Protein AF-A0A0C2YJG0-F1 (afdb_monomer_lite)

Secondary structure (DSSP, 8-state):
-----------HHHHHH---HHHHHHHTT-S-TTT-GGGTT--HHHHHHHHHHHHHHHHHHS-HHHHHHHHHHHHHHHHHHHHHH-SS--HHHHHHSHHHHHHTT--SGGG-TT--HHHHHHHHHHHHHHHHHHHHHH---HHHHHHHHHHHHHHHHHHHHHHHHTTTPPTT-TTSPPHHHHHHHHHHHHHHHHHHHSTTS-HHHHHHHHHHHHHHTT-HHHHHHHHHHHHHTTTTTS-SSTT---TT--

Sequence (250 aa):
MSGELAEPMMDMQYFTRGPTLEDFASILGFQDASSNPRFANLSEDSKTITISTLQSNFYTMLGPTQQNLVSYKFSALYLPELVKRIHNPPGFLKRHTPYLAKYFRSQDPIAEEGKSLMPVLAERLIRVAPRLEVAMASNPDYEESAFFASLVGSSVEILGDLLNIFIKEPKGSPILLPQATKKALIPCLKKWEIIFSAASVDPTLGGMCRRTRNLLEGNALQISAANRLRKVLKNWEHCGNPGYVKPFDM

Organism: Hebeloma cylindrosporum (NCBI:txid76867)

Radius of gyration: 19.89 Å; chains: 1; bounding box: 50×48×60 Å

pLDDT: mean 72.27, std 17.26, range [34.47, 98.12]

Structure (mmCIF, N/CA/C/O backbone):
data_AF-A0A0C2YJG0-F1
#
_entry.id   AF-A0A0C2YJG0-F1
#
loop_
_atom_site.group_PDB
_atom_site.id
_atom_site.type_symbol
_atom_site.label_atom_id
_atom_site.label_alt_id
_atom_site.label_comp_id
_atom_site.label_asym_id
_atom_site.label_entity_id
_atom_site.label_seq_id
_atom_site.pdbx_PDB_ins_code
_atom_site.Cartn_x
_atom_site.Cartn_y
_atom_site.Cartn_z
_atom_site.occupancy
_atom_site.B_iso_or_equiv
_atom_site.auth_seq_id
_atom_site.auth_comp_id
_atom_site.auth_asym_id
_atom_site.auth_atom_id
_atom_site.pdbx_PDB_model_num
ATOM 1 N N . MET A 1 1 ? 4.793 -29.860 -40.120 1.00 45.06 1 MET A N 1
ATOM 2 C CA . MET A 1 1 ? 3.514 -29.125 -40.184 1.00 45.06 1 MET A CA 1
ATOM 3 C C . MET A 1 1 ? 3.519 -28.118 -39.047 1.00 45.06 1 MET A C 1
ATOM 5 O O . MET A 1 1 ? 3.348 -28.510 -37.903 1.00 45.06 1 MET A O 1
ATOM 9 N N . SER A 1 2 ? 3.849 -26.862 -39.339 1.00 42.38 2 SER A N 1
ATOM 10 C CA . SER A 1 2 ? 3.738 -25.745 -38.398 1.00 42.38 2 SER A CA 1
ATOM 11 C C . SER A 1 2 ? 2.266 -25.348 -38.327 1.00 42.38 2 SER A C 1
ATOM 13 O O . SER A 1 2 ? 1.755 -24.745 -39.267 1.00 42.38 2 SER A O 1
ATOM 15 N N . GLY A 1 3 ? 1.566 -25.772 -37.275 1.00 52.16 3 GLY A N 1
ATOM 16 C CA . GLY A 1 3 ? 0.214 -25.285 -37.013 1.00 52.16 3 GLY A CA 1
ATOM 17 C C . GLY A 1 3 ? 0.293 -23.804 -36.666 1.00 52.16 3 GLY A C 1
ATOM 18 O O . GLY A 1 3 ? 1.000 -23.444 -35.726 1.00 52.16 3 GLY A O 1
ATOM 19 N N . GLU A 1 4 ? -0.377 -22.955 -37.443 1.00 50.03 4 GLU A N 1
ATOM 20 C CA . GLU A 1 4 ? -0.588 -21.556 -37.076 1.00 50.03 4 GLU A CA 1
ATOM 21 C C . GLU A 1 4 ? -1.269 -21.522 -35.706 1.00 50.03 4 GLU A C 1
ATOM 23 O O . GLU A 1 4 ? -2.371 -22.045 -35.523 1.00 50.03 4 GLU A O 1
ATOM 28 N N . LEU A 1 5 ? -0.577 -20.950 -34.720 1.00 49.38 5 LEU A N 1
ATOM 29 C CA . LEU A 1 5 ? -1.168 -20.611 -33.436 1.00 49.38 5 LEU A CA 1
ATOM 30 C C . LEU A 1 5 ? -2.201 -19.521 -33.717 1.00 49.38 5 LEU A C 1
ATOM 32 O O . LEU A 1 5 ? -1.838 -18.367 -33.929 1.00 49.38 5 LEU A O 1
ATOM 36 N N . ALA A 1 6 ? -3.477 -19.899 -33.776 1.00 53.91 6 ALA A N 1
ATOM 37 C CA . ALA A 1 6 ? -4.564 -18.938 -33.833 1.00 53.91 6 ALA A CA 1
ATOM 38 C C . ALA A 1 6 ? -4.472 -18.061 -32.580 1.00 53.91 6 ALA A C 1
ATOM 40 O O . ALA A 1 6 ? -4.741 -18.526 -31.469 1.00 53.91 6 ALA A O 1
ATOM 41 N N . GLU A 1 7 ? -4.033 -16.812 -32.747 1.00 57.00 7 GLU A N 1
ATOM 42 C CA . GLU A 1 7 ? -4.040 -15.854 -31.652 1.00 57.00 7 GLU A CA 1
ATOM 43 C C . GLU A 1 7 ? -5.484 -15.708 -31.159 1.00 57.00 7 GLU A C 1
ATOM 45 O O . GLU A 1 7 ? -6.399 -15.545 -31.976 1.00 57.00 7 GLU A O 1
ATOM 50 N N . PRO A 1 8 ? -5.729 -15.788 -29.842 1.00 57.88 8 PRO A N 1
ATOM 51 C CA . PRO A 1 8 ? -7.063 -15.600 -29.307 1.00 57.88 8 PRO A CA 1
ATOM 52 C C . PRO A 1 8 ? -7.501 -14.156 -29.577 1.00 57.88 8 PRO A C 1
ATOM 54 O O . PRO A 1 8 ? -7.176 -13.236 -28.828 1.00 57.88 8 PRO A O 1
ATOM 57 N N . MET A 1 9 ? -8.250 -13.945 -30.663 1.00 62.97 9 MET A N 1
ATOM 58 C CA . MET A 1 9 ? -8.898 -12.668 -30.936 1.00 62.97 9 MET A CA 1
ATOM 59 C C . MET A 1 9 ? -9.897 -12.386 -29.813 1.00 62.97 9 MET A C 1
ATOM 61 O O . MET A 1 9 ? -10.922 -13.058 -29.680 1.00 62.97 9 MET A O 1
ATOM 65 N N . MET A 1 10 ? -9.602 -11.380 -28.989 1.00 70.25 10 MET A N 1
ATOM 66 C CA . MET A 1 10 ? -10.577 -10.860 -28.037 1.00 70.25 10 MET A CA 1
ATOM 67 C C . MET A 1 10 ? -11.689 -10.157 -28.816 1.00 70.25 10 MET A C 1
ATOM 69 O O . MET A 1 10 ? -11.434 -9.202 -29.548 1.00 70.25 10 MET A O 1
ATOM 73 N N . ASP A 1 11 ? -12.922 -10.652 -28.693 1.00 73.56 11 ASP A N 1
ATOM 74 C CA . ASP A 1 11 ? -14.069 -10.026 -29.344 1.00 73.56 11 ASP A CA 1
ATOM 75 C C . ASP A 1 11 ? -14.338 -8.624 -28.773 1.00 73.56 11 ASP A C 1
ATOM 77 O O . ASP A 1 11 ? -14.016 -8.302 -27.628 1.00 73.56 11 ASP A O 1
ATOM 81 N N . MET A 1 12 ? -14.965 -7.770 -29.584 1.00 64.25 12 MET A N 1
ATOM 82 C CA . MET A 1 12 ? -15.359 -6.410 -29.191 1.00 64.25 12 MET A CA 1
ATOM 83 C C . MET A 1 12 ? -16.243 -6.378 -27.933 1.00 64.25 12 MET A C 1
ATOM 85 O O . MET A 1 12 ? -16.198 -5.406 -27.179 1.00 64.25 12 MET A O 1
ATOM 89 N N . GLN A 1 13 ? -17.017 -7.440 -27.678 1.00 64.88 13 GLN A N 1
ATOM 90 C CA . GLN A 1 13 ? -17.877 -7.553 -26.495 1.00 64.88 13 GLN A CA 1
ATOM 91 C C . GLN A 1 13 ? -17.064 -7.680 -25.198 1.00 64.88 13 GLN A C 1
ATOM 93 O O . GLN A 1 13 ? -17.459 -7.150 -24.157 1.00 64.88 13 GLN A O 1
ATOM 98 N N . TYR A 1 14 ? -15.898 -8.326 -25.247 1.00 70.25 14 TYR A N 1
ATOM 99 C CA . TYR A 1 14 ? -14.998 -8.445 -24.108 1.00 70.25 14 TYR A CA 1
ATOM 100 C C . TYR A 1 14 ? -14.454 -7.077 -23.679 1.00 70.25 14 TYR A C 1
ATOM 102 O O . TYR A 1 14 ? -14.430 -6.761 -22.488 1.00 70.25 14 TYR A O 1
ATOM 110 N N . PHE A 1 15 ? -14.090 -6.229 -24.643 1.00 66.69 15 PHE A N 1
ATOM 111 C CA . PHE A 1 15 ? -13.631 -4.868 -24.358 1.00 66.69 15 PHE A CA 1
ATOM 112 C C . PHE A 1 15 ? -14.718 -4.008 -23.706 1.00 66.69 15 PHE A C 1
ATOM 114 O O . PHE A 1 15 ? -14.403 -3.129 -22.910 1.00 66.69 15 PHE A O 1
ATOM 121 N N . THR A 1 16 ? -15.996 -4.277 -23.992 1.00 69.31 16 THR A N 1
ATOM 122 C CA . THR A 1 16 ? -17.106 -3.498 -23.428 1.00 69.31 16 THR A CA 1
ATOM 123 C C . THR A 1 16 ? -17.372 -3.827 -21.959 1.00 69.31 16 THR A C 1
ATOM 125 O O . THR A 1 16 ? -17.729 -2.933 -21.195 1.00 69.31 16 THR A O 1
ATOM 128 N N . ARG A 1 17 ? -17.192 -5.091 -21.542 1.00 75.75 17 ARG A N 1
ATOM 129 C CA . ARG A 1 17 ? -17.380 -5.501 -20.134 1.00 75.75 17 ARG A CA 1
ATOM 130 C C . ARG A 1 17 ? -16.176 -5.196 -19.237 1.00 75.75 17 ARG A C 1
ATOM 132 O O . ARG A 1 17 ? -16.342 -5.066 -18.027 1.00 75.75 17 ARG A O 1
ATOM 139 N N . GLY A 1 18 ? -14.989 -5.075 -19.830 1.00 72.44 18 GLY A N 1
ATOM 140 C CA . GLY A 1 18 ? -13.726 -4.906 -19.121 1.00 72.44 18 GLY A CA 1
ATOM 141 C C . GLY A 1 18 ? -13.191 -6.213 -18.500 1.00 72.44 18 GLY A C 1
ATOM 142 O O . GLY A 1 18 ? -13.957 -7.149 -18.253 1.00 72.44 18 GLY A O 1
ATOM 143 N N . PRO A 1 19 ? -11.873 -6.303 -18.248 1.00 75.38 19 PRO A N 1
ATOM 144 C CA . PRO A 1 19 ? -11.268 -7.465 -17.598 1.00 75.38 19 PRO A CA 1
ATOM 145 C C . PRO A 1 19 ? -11.754 -7.639 -16.153 1.00 75.38 19 PRO A C 1
ATOM 147 O O . PRO A 1 19 ? -11.848 -6.668 -15.400 1.00 75.38 19 PRO A O 1
ATOM 150 N N . THR A 1 20 ? -11.987 -8.884 -15.742 1.00 78.88 20 THR A N 1
ATOM 151 C CA . THR A 1 20 ? -12.318 -9.259 -14.355 1.00 78.88 20 THR A CA 1
ATOM 152 C C . THR A 1 20 ? -11.146 -9.957 -13.665 1.00 78.88 20 THR A C 1
ATOM 154 O O . THR A 1 20 ? -10.215 -10.430 -14.317 1.00 78.88 20 THR A O 1
ATOM 157 N N . LEU A 1 21 ? -11.175 -10.045 -12.332 1.00 68.88 21 LEU A N 1
ATOM 158 C CA . LEU A 1 21 ? -10.160 -10.777 -11.565 1.00 68.88 21 LEU A CA 1
ATOM 159 C C . LEU A 1 21 ? -10.153 -12.271 -11.937 1.00 68.88 21 LEU A C 1
ATOM 161 O O . LEU A 1 21 ? -9.092 -12.886 -12.026 1.00 68.88 21 LEU A O 1
ATOM 165 N N . GLU A 1 22 ? -11.333 -12.826 -12.200 1.00 78.12 22 GLU A N 1
ATOM 166 C CA . GLU A 1 22 ? -11.549 -14.186 -12.679 1.00 78.12 22 GLU A CA 1
ATOM 167 C C . GLU A 1 22 ? -10.893 -14.415 -14.041 1.00 78.12 22 GLU A C 1
ATOM 169 O O . GLU A 1 22 ? -10.291 -15.462 -14.252 1.00 78.12 22 GLU A O 1
ATOM 174 N N . ASP A 1 23 ? -10.913 -13.429 -14.942 1.00 81.44 23 ASP A N 1
ATOM 175 C CA . ASP A 1 23 ? -10.211 -13.550 -16.222 1.00 81.44 23 ASP A CA 1
ATOM 176 C C . ASP A 1 23 ? -8.695 -13.702 -16.004 1.00 81.44 23 ASP A C 1
ATOM 178 O O . ASP A 1 23 ? -8.078 -14.608 -16.565 1.00 81.44 23 ASP A O 1
ATOM 182 N N . PHE A 1 24 ? -8.091 -12.896 -15.121 1.00 76.88 24 PHE A N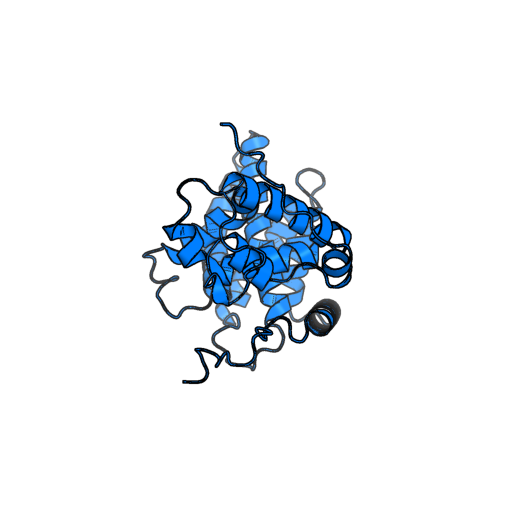 1
ATOM 183 C CA . PHE A 1 24 ? -6.669 -13.038 -14.776 1.00 76.88 24 PHE A CA 1
ATOM 184 C C . PHE A 1 24 ? -6.364 -14.385 -14.111 1.00 76.88 24 PHE A C 1
ATOM 186 O O . PHE A 1 24 ? -5.353 -15.018 -14.423 1.00 76.88 24 PHE A O 1
ATOM 193 N N . ALA A 1 25 ? -7.237 -14.839 -13.212 1.00 73.94 25 ALA A N 1
ATOM 194 C CA . ALA A 1 25 ? -7.090 -16.117 -12.527 1.00 73.94 25 ALA A CA 1
ATOM 195 C C . ALA A 1 25 ? -7.188 -17.304 -13.494 1.00 73.94 25 ALA A C 1
ATOM 197 O O . ALA A 1 25 ? -6.395 -18.240 -13.406 1.00 73.94 25 ALA A O 1
ATOM 198 N N . SER A 1 26 ? -8.123 -17.235 -14.440 1.00 81.06 26 SER A N 1
ATOM 199 C CA . SER A 1 26 ? -8.311 -18.215 -15.506 1.00 81.06 26 SER A CA 1
ATOM 200 C C . SER A 1 26 ? -7.091 -18.289 -16.422 1.00 81.06 26 SER A C 1
ATOM 202 O O . SER A 1 26 ? -6.571 -19.378 -16.652 1.00 81.06 26 SER A O 1
ATOM 204 N N . ILE A 1 27 ? -6.566 -17.144 -16.879 1.00 79.19 27 ILE A N 1
ATOM 205 C CA . ILE A 1 27 ? -5.376 -17.107 -17.746 1.00 79.19 27 ILE A CA 1
ATOM 206 C C . ILE A 1 27 ? -4.161 -17.705 -17.036 1.00 79.19 27 ILE A C 1
ATOM 208 O O . ILE A 1 27 ? -3.390 -18.452 -17.633 1.00 79.19 27 ILE A O 1
ATOM 212 N N . LEU A 1 28 ? -4.005 -17.430 -15.741 1.00 73.88 28 LEU A N 1
ATOM 213 C CA . LEU A 1 28 ? -2.909 -17.972 -14.938 1.00 73.88 28 LEU A CA 1
ATOM 214 C C . LEU A 1 28 ? -3.134 -19.428 -14.490 1.00 73.88 28 LEU A C 1
ATOM 216 O O . LEU A 1 28 ? -2.261 -20.018 -13.853 1.00 73.88 28 LEU A O 1
ATOM 220 N N . GLY A 1 29 ? -4.263 -20.041 -14.862 1.00 75.69 29 GLY A N 1
ATOM 221 C CA . GLY A 1 29 ? -4.578 -21.438 -14.563 1.00 75.69 29 GLY A CA 1
ATOM 222 C C . GLY A 1 29 ? -4.910 -21.696 -13.091 1.00 75.69 29 GLY A C 1
ATOM 223 O O . GLY A 1 29 ? -4.706 -22.808 -12.600 1.00 75.69 29 GLY A O 1
ATOM 224 N N . PHE A 1 30 ? -5.375 -20.677 -12.367 1.00 68.44 30 PHE A N 1
ATOM 225 C CA . PHE A 1 30 ? -5.825 -20.789 -10.974 1.00 68.44 30 PHE A CA 1
ATOM 226 C C . PHE A 1 30 ? -7.277 -21.232 -10.836 1.00 68.44 30 PHE A C 1
ATOM 228 O O . PHE A 1 30 ? -7.723 -21.524 -9.729 1.00 68.44 30 PHE A O 1
ATOM 235 N N . GLN A 1 31 ? -8.010 -21.279 -11.942 1.00 73.81 31 GLN A N 1
ATOM 236 C CA . GLN A 1 31 ? -9.373 -21.780 -11.998 1.00 73.81 31 GLN A CA 1
ATOM 237 C C . GLN A 1 31 ? -9.431 -22.992 -12.925 1.00 73.81 31 GLN A C 1
ATOM 239 O O . GLN A 1 31 ? -8.567 -23.170 -13.786 1.00 73.81 31 GLN A O 1
ATOM 244 N N . ASP A 1 32 ? -10.443 -23.834 -12.729 1.00 78.31 32 ASP A N 1
ATOM 245 C CA . ASP A 1 32 ? -10.704 -24.952 -13.630 1.00 78.31 32 ASP A CA 1
ATOM 246 C C . ASP A 1 32 ? -11.020 -24.405 -15.030 1.00 78.31 32 ASP A C 1
ATOM 248 O O . ASP A 1 32 ? -11.761 -23.426 -15.166 1.00 78.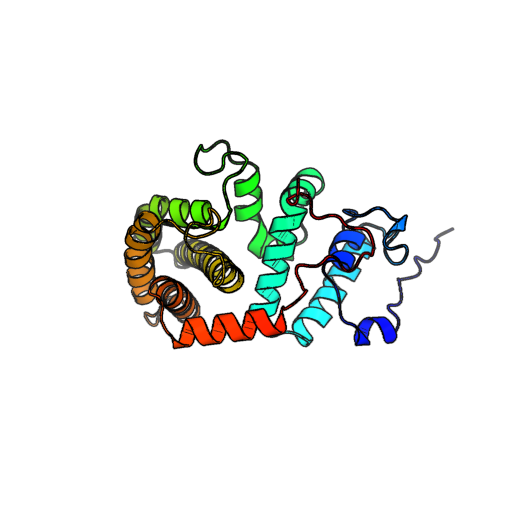31 32 ASP A O 1
ATOM 252 N N . ALA A 1 33 ? -10.483 -25.048 -16.066 1.00 77.19 33 ALA A N 1
ATOM 253 C CA . ALA A 1 33 ? -10.765 -24.742 -17.464 1.00 77.19 33 ALA A CA 1
ATOM 254 C C . ALA A 1 33 ? -12.278 -24.722 -17.756 1.00 77.19 33 ALA A C 1
ATOM 256 O O . ALA A 1 33 ? -12.728 -23.965 -18.615 1.00 77.19 33 ALA A O 1
ATOM 257 N N . SER A 1 34 ? -13.067 -25.507 -17.011 1.00 80.81 34 SER A N 1
ATOM 258 C CA . SER A 1 34 ? -14.532 -25.520 -17.100 1.00 80.81 34 SER A CA 1
ATOM 259 C C . SER A 1 34 ? -15.199 -24.205 -16.670 1.00 80.81 34 SER A C 1
ATOM 261 O O . SER A 1 34 ? -16.250 -23.855 -17.204 1.00 80.81 34 SER A O 1
ATOM 263 N N . SER A 1 35 ? -14.594 -23.448 -15.749 1.00 79.06 35 SER A N 1
ATOM 264 C CA . SER A 1 35 ? -15.159 -22.186 -15.250 1.00 79.06 35 SER A CA 1
ATOM 265 C C . SER A 1 35 ? -14.995 -21.016 -16.220 1.00 79.06 35 SER A C 1
ATOM 267 O O . SER A 1 35 ? -15.786 -20.073 -16.190 1.00 79.06 35 SER A O 1
ATOM 269 N N . ASN A 1 36 ? -13.987 -21.076 -17.094 1.00 82.00 36 ASN A N 1
ATOM 270 C CA . ASN A 1 36 ? -13.749 -20.065 -18.114 1.00 82.00 36 ASN A CA 1
ATOM 271 C C . ASN A 1 36 ? -13.065 -20.691 -19.342 1.00 82.00 36 ASN A C 1
ATOM 273 O O . ASN A 1 36 ? -11.844 -20.583 -19.511 1.00 82.00 36 ASN A O 1
ATOM 277 N N . PRO A 1 37 ? -13.843 -21.328 -20.237 1.00 85.44 37 PRO A N 1
ATOM 278 C CA . PRO A 1 37 ? -13.298 -22.022 -21.402 1.00 85.44 37 PRO A CA 1
ATOM 279 C C . PRO A 1 37 ? -12.576 -21.077 -22.371 1.00 85.44 37 PRO A C 1
ATOM 281 O O . PRO A 1 37 ? -11.785 -21.524 -23.194 1.00 85.44 37 PRO A O 1
ATOM 284 N N . ARG A 1 38 ? -12.801 -19.761 -22.251 1.00 84.81 38 ARG A N 1
ATOM 285 C CA . ARG A 1 38 ? -12.183 -18.727 -23.087 1.00 84.81 38 ARG A CA 1
ATOM 286 C C . ARG A 1 38 ? -10.662 -18.685 -22.973 1.00 84.81 38 ARG A C 1
ATOM 288 O O . ARG A 1 38 ? -9.988 -18.377 -23.948 1.00 84.81 38 ARG A O 1
ATOM 295 N N . PHE A 1 39 ? -10.140 -18.961 -21.783 1.00 86.19 39 PHE A N 1
ATOM 296 C CA . PHE A 1 39 ? -8.703 -18.956 -21.505 1.00 86.19 39 PHE A CA 1
ATOM 297 C C . PHE A 1 39 ? -8.168 -20.365 -21.237 1.00 86.19 39 PHE A C 1
ATOM 299 O O . PHE A 1 39 ? -7.011 -20.532 -20.844 1.00 86.19 39 PHE A O 1
ATOM 306 N N . ALA A 1 40 ? -9.002 -21.384 -21.458 1.00 81.81 40 ALA A N 1
ATOM 307 C CA . ALA A 1 40 ? -8.578 -22.766 -21.373 1.00 81.81 40 ALA A CA 1
ATOM 308 C C . ALA A 1 40 ? -7.529 -23.046 -22.458 1.00 81.81 40 ALA A C 1
ATOM 310 O O . ALA A 1 40 ? -7.671 -22.631 -23.606 1.00 81.81 40 ALA A O 1
ATOM 311 N N . ASN A 1 41 ? -6.480 -23.781 -22.091 1.00 83.56 41 ASN A N 1
ATOM 312 C CA . ASN A 1 41 ? -5.433 -24.255 -23.004 1.00 83.56 41 ASN A CA 1
ATOM 313 C C . ASN A 1 41 ? -4.553 -23.170 -23.654 1.00 83.56 41 ASN A C 1
ATOM 315 O O . ASN A 1 41 ? -3.859 -23.465 -24.626 1.00 83.56 41 ASN A O 1
ATOM 319 N N . LEU A 1 42 ? -4.522 -21.941 -23.124 1.00 80.56 42 LEU A N 1
ATOM 320 C CA . LEU A 1 42 ? -3.532 -20.954 -23.564 1.00 80.56 42 LEU A CA 1
ATOM 321 C C . LEU A 1 42 ? -2.106 -21.475 -23.321 1.00 80.56 42 LEU A C 1
ATOM 323 O O . LEU A 1 42 ? -1.791 -21.945 -22.224 1.00 80.56 42 LEU A O 1
ATOM 327 N N . SER A 1 43 ? -1.232 -21.342 -24.323 1.00 82.12 43 SER A N 1
ATOM 328 C CA . SER A 1 43 ? 0.210 -21.538 -24.130 1.00 82.12 43 SER A CA 1
ATOM 329 C C . SER A 1 43 ? 0.773 -20.483 -23.170 1.00 82.12 43 SER A C 1
ATOM 331 O O . SER A 1 43 ? 0.190 -19.410 -23.023 1.00 82.12 43 SER A O 1
ATOM 333 N N . GLU A 1 44 ? 1.915 -20.744 -22.530 1.00 72.25 44 GLU A N 1
ATOM 334 C CA . GLU A 1 44 ? 2.542 -19.780 -21.604 1.00 72.25 44 GLU A CA 1
ATOM 335 C C . GLU A 1 44 ? 2.847 -18.422 -22.265 1.00 72.25 44 GLU A C 1
ATOM 337 O O . GLU A 1 44 ? 2.617 -17.363 -21.669 1.00 72.25 44 GLU A O 1
ATOM 342 N N . ASP A 1 45 ? 3.256 -18.435 -23.534 1.00 68.00 45 ASP A N 1
ATOM 343 C CA . ASP A 1 45 ? 3.463 -17.212 -24.315 1.00 68.00 45 ASP A CA 1
ATOM 344 C C . ASP A 1 45 ? 2.136 -16.473 -24.548 1.00 68.00 45 ASP A C 1
ATOM 346 O O . ASP A 1 45 ? 2.034 -15.267 -24.308 1.00 68.00 45 ASP A O 1
ATOM 350 N N . SER A 1 46 ? 1.074 -17.208 -24.903 1.00 74.25 46 SER A N 1
ATOM 351 C CA . SER A 1 46 ? -0.267 -16.640 -25.092 1.00 74.25 46 SER A CA 1
ATOM 352 C C . SER A 1 46 ? -0.836 -16.073 -23.794 1.00 74.25 46 SER A C 1
ATOM 354 O O . SER A 1 46 ? -1.495 -15.034 -23.819 1.00 74.25 46 SER A O 1
ATOM 356 N N . LYS A 1 47 ? -0.568 -16.702 -22.642 1.00 74.69 47 LYS A N 1
ATOM 357 C CA . LYS A 1 47 ? -0.960 -16.177 -21.325 1.00 74.69 47 LYS A CA 1
ATOM 358 C C . LYS A 1 47 ? -0.297 -14.834 -21.057 1.00 74.69 47 LYS A C 1
ATOM 360 O O . LYS A 1 47 ? -0.970 -13.895 -20.641 1.00 74.69 47 LYS A O 1
ATOM 365 N N . THR A 1 48 ? 0.999 -14.722 -21.338 1.00 64.62 48 THR A N 1
ATOM 366 C CA . THR A 1 48 ? 1.766 -13.485 -21.136 1.00 64.62 48 THR A CA 1
ATOM 367 C C . THR A 1 48 ? 1.236 -12.348 -22.008 1.00 64.62 48 THR A C 1
ATOM 369 O O . THR A 1 48 ? 0.994 -11.248 -21.502 1.00 64.62 48 THR A O 1
ATOM 372 N N . ILE A 1 49 ? 0.998 -12.618 -23.296 1.00 70.88 49 ILE A N 1
ATOM 373 C CA . ILE A 1 49 ? 0.414 -11.649 -24.234 1.00 70.88 49 ILE A CA 1
ATOM 374 C C . ILE A 1 49 ? -0.987 -11.245 -23.768 1.00 70.88 49 ILE A C 1
ATOM 376 O O . ILE A 1 49 ? -1.267 -10.058 -23.620 1.00 70.88 49 ILE A O 1
ATOM 380 N N . THR A 1 50 ? -1.841 -12.218 -23.442 1.00 76.56 50 THR A N 1
ATOM 381 C CA . THR A 1 50 ? -3.223 -11.962 -23.010 1.00 76.56 50 THR A CA 1
ATOM 382 C C . THR A 1 50 ? -3.259 -11.123 -21.735 1.00 76.56 50 THR A C 1
ATOM 384 O O . THR A 1 50 ? -3.968 -10.122 -21.690 1.00 76.56 50 THR A O 1
ATOM 387 N N . ILE A 1 51 ? -2.453 -11.452 -20.718 1.00 73.62 51 ILE A N 1
ATOM 388 C CA . ILE A 1 51 ? -2.360 -10.659 -19.481 1.00 73.62 51 ILE A CA 1
ATOM 389 C C . ILE A 1 51 ? -1.908 -9.233 -19.782 1.00 73.62 51 ILE A C 1
ATOM 391 O O . ILE A 1 51 ? -2.494 -8.296 -19.248 1.00 73.62 51 ILE A O 1
ATOM 395 N N . SER A 1 52 ? -0.901 -9.062 -20.640 1.00 67.06 52 SER A N 1
ATOM 396 C CA . SER A 1 52 ? -0.373 -7.739 -20.988 1.00 67.06 52 SER A CA 1
ATOM 397 C C . SER A 1 52 ? -1.427 -6.887 -21.698 1.00 67.06 52 SER A C 1
ATOM 399 O O . SER A 1 52 ? -1.613 -5.718 -21.359 1.00 67.06 52 SER A O 1
ATOM 401 N N . THR A 1 53 ? -2.176 -7.479 -22.632 1.00 75.19 53 THR A N 1
ATOM 402 C CA . THR A 1 53 ? -3.267 -6.800 -23.342 1.00 75.19 53 THR A CA 1
ATOM 403 C C . THR A 1 53 ? -4.420 -6.465 -22.400 1.00 75.19 53 THR A C 1
ATOM 405 O O . THR A 1 53 ? -4.909 -5.335 -22.402 1.00 75.19 53 THR A O 1
ATOM 408 N N . LEU A 1 54 ? -4.828 -7.404 -21.539 1.00 74.69 54 LEU A N 1
ATOM 409 C CA . LEU A 1 54 ? -5.849 -7.149 -20.524 1.00 74.69 54 LEU A CA 1
ATOM 410 C C . LEU A 1 54 ? -5.431 -6.037 -19.577 1.00 74.69 54 LEU A C 1
ATOM 412 O O . LEU A 1 54 ? -6.235 -5.154 -19.314 1.00 74.69 54 LEU A O 1
ATOM 416 N N . GLN A 1 55 ? -4.186 -6.045 -19.108 1.00 69.06 55 GLN A N 1
ATOM 417 C CA . GLN A 1 55 ? -3.641 -4.989 -18.264 1.00 69.06 55 GLN A CA 1
ATOM 418 C C . GLN A 1 55 ? -3.631 -3.645 -18.975 1.00 69.06 55 GLN A C 1
ATOM 420 O O . GLN A 1 55 ? -4.045 -2.665 -18.377 1.00 69.06 55 GLN A O 1
ATOM 425 N N . SER A 1 56 ? -3.222 -3.580 -20.242 1.00 68.81 56 SER A N 1
ATOM 426 C CA . SER A 1 56 ? -3.241 -2.330 -21.009 1.00 68.81 56 SER A CA 1
ATOM 427 C C . SER A 1 56 ? -4.658 -1.746 -21.111 1.00 68.81 56 SER A C 1
ATOM 429 O O . SER A 1 56 ? -4.875 -0.567 -20.823 1.00 68.81 56 SER A O 1
ATOM 431 N N . ASN A 1 57 ? -5.656 -2.586 -21.394 1.00 69.88 57 ASN A N 1
ATOM 432 C CA . ASN A 1 57 ? -7.063 -2.174 -21.399 1.00 69.88 57 ASN A CA 1
ATOM 433 C C . ASN A 1 57 ? -7.544 -1.775 -19.998 1.00 69.88 57 ASN A C 1
ATOM 435 O O . ASN A 1 57 ? -8.218 -0.769 -19.809 1.00 69.88 57 ASN A O 1
ATOM 439 N N . PHE A 1 58 ? -7.145 -2.535 -18.985 1.00 68.69 58 PHE A N 1
ATOM 440 C CA . PHE A 1 58 ? -7.464 -2.249 -17.594 1.00 68.69 58 PHE A CA 1
ATOM 441 C C . PHE A 1 58 ? -6.879 -0.902 -17.145 1.00 68.69 58 PHE A C 1
ATOM 443 O O . PHE A 1 58 ? -7.547 -0.120 -16.474 1.00 68.69 58 PHE A O 1
ATOM 450 N N . TYR A 1 59 ? -5.648 -0.605 -17.559 1.00 67.56 59 TYR A N 1
ATOM 451 C CA . TYR A 1 59 ? -4.922 0.619 -17.242 1.00 67.56 59 TYR A CA 1
ATOM 452 C C . TYR A 1 59 ? -5.458 1.840 -17.990 1.00 67.56 59 TYR A C 1
ATOM 454 O O . TYR A 1 59 ? -5.407 2.946 -17.460 1.00 67.56 59 TYR A O 1
ATOM 462 N N . THR A 1 60 ? -6.015 1.663 -19.186 1.00 72.19 60 THR A N 1
ATOM 463 C CA . THR A 1 60 ? -6.689 2.755 -19.905 1.00 72.19 60 THR A CA 1
ATOM 464 C C . THR A 1 60 ? -8.074 3.060 -19.333 1.00 72.19 60 THR A C 1
ATOM 466 O O . THR A 1 60 ? -8.507 4.210 -19.369 1.00 72.19 60 THR A O 1
ATOM 469 N N . MET A 1 61 ? -8.753 2.066 -18.750 1.00 66.25 61 MET A N 1
ATOM 470 C CA . MET A 1 61 ? -10.082 2.233 -18.148 1.00 66.25 61 MET A CA 1
ATOM 471 C C . MET A 1 61 ? -10.060 2.744 -16.701 1.00 66.25 61 MET A C 1
ATOM 473 O O . MET A 1 61 ? -11.071 3.257 -16.219 1.00 66.25 61 MET A O 1
ATOM 477 N N . LEU A 1 62 ? -8.943 2.588 -15.988 1.00 66.50 62 LEU A N 1
ATOM 478 C CA . LEU A 1 62 ? -8.867 2.833 -14.549 1.00 66.50 62 LEU A CA 1
ATOM 479 C C . LEU A 1 62 ? -7.800 3.855 -14.180 1.00 66.50 62 LEU A C 1
ATOM 481 O O . LEU A 1 62 ? -6.708 3.875 -14.739 1.00 66.50 62 LEU A O 1
ATOM 485 N N . GLY A 1 63 ? -8.086 4.660 -13.158 1.00 69.50 63 GLY A N 1
ATOM 486 C CA . GLY A 1 63 ? -7.094 5.558 -12.575 1.00 69.50 63 GLY A CA 1
ATOM 487 C C . GLY A 1 63 ? -6.006 4.783 -11.813 1.00 69.50 63 GLY A C 1
ATOM 488 O O . GLY A 1 63 ? -6.297 3.709 -11.283 1.00 69.50 63 GLY A O 1
ATOM 489 N N . PRO A 1 64 ? -4.783 5.327 -11.660 1.00 63.22 64 PRO A N 1
ATOM 490 C CA . PRO A 1 64 ? -3.637 4.629 -11.055 1.00 63.22 64 PRO A CA 1
ATOM 491 C C . PRO A 1 64 ? -3.930 3.916 -9.721 1.00 63.22 64 PRO A C 1
ATOM 493 O O . PRO A 1 64 ? -3.502 2.791 -9.496 1.00 63.22 64 PRO A O 1
ATOM 496 N N . THR A 1 65 ? -4.746 4.516 -8.849 1.00 55.97 65 THR A N 1
ATOM 497 C CA . THR A 1 65 ? -5.144 3.900 -7.570 1.00 55.97 65 THR A CA 1
ATOM 498 C C . THR A 1 65 ? -5.976 2.625 -7.742 1.00 55.97 65 THR A C 1
ATOM 500 O O . THR A 1 65 ? -5.814 1.672 -6.992 1.00 55.97 65 THR A O 1
ATOM 503 N N . GLN A 1 66 ? -6.870 2.572 -8.729 1.00 61.06 66 GLN A N 1
ATOM 504 C CA . GLN A 1 66 ? -7.681 1.380 -9.000 1.00 61.06 66 GLN A CA 1
ATOM 505 C C . GLN A 1 66 ? -6.829 0.252 -9.607 1.00 61.06 66 GLN A C 1
ATOM 507 O O . GLN A 1 66 ? -7.065 -0.923 -9.326 1.00 61.06 66 GLN A O 1
ATOM 512 N N . GLN A 1 67 ? -5.817 0.616 -10.397 1.00 66.31 67 GLN A N 1
ATOM 513 C CA . GLN A 1 67 ? -4.862 -0.307 -11.010 1.00 66.31 67 GLN A CA 1
ATOM 514 C C . GLN A 1 67 ? -4.015 -1.046 -9.959 1.00 66.31 67 GLN A C 1
ATOM 516 O O . GLN A 1 67 ? -3.898 -2.278 -9.994 1.00 66.31 67 GLN A O 1
ATOM 521 N N . ASN A 1 68 ? -3.472 -0.302 -8.991 1.00 63.16 68 ASN A N 1
ATOM 522 C CA . ASN A 1 68 ? -2.674 -0.855 -7.893 1.00 63.16 68 ASN A CA 1
ATOM 523 C C . ASN A 1 68 ? -3.514 -1.781 -7.021 1.00 63.16 68 ASN A C 1
ATOM 525 O O . ASN A 1 68 ? -3.103 -2.898 -6.711 1.00 63.16 68 ASN A O 1
ATOM 529 N N . LEU A 1 69 ? -4.758 -1.390 -6.759 1.00 60.03 69 LEU A N 1
ATOM 530 C CA . LEU A 1 69 ? -5.677 -2.178 -5.962 1.00 60.03 69 LEU A CA 1
ATOM 531 C C . LEU A 1 69 ? -5.962 -3.571 -6.526 1.00 60.03 69 LEU A C 1
ATOM 533 O O . LEU A 1 69 ? -5.987 -4.559 -5.791 1.00 60.03 69 LEU A O 1
ATOM 537 N N . VAL A 1 70 ? -6.190 -3.658 -7.835 1.00 60.72 70 VAL A N 1
ATOM 538 C CA . VAL A 1 70 ? -6.449 -4.937 -8.503 1.00 60.72 70 VAL A CA 1
ATOM 539 C C . VAL A 1 70 ? -5.191 -5.783 -8.517 1.00 60.72 70 VAL A C 1
ATOM 541 O O . VAL A 1 70 ? -5.265 -6.971 -8.220 1.00 60.72 70 VAL A O 1
ATOM 544 N N . SER A 1 71 ? -4.031 -5.167 -8.742 1.00 64.81 71 SER A N 1
ATOM 545 C CA . SER A 1 71 ? -2.738 -5.850 -8.656 1.00 64.81 71 SER A CA 1
ATOM 546 C C . SER A 1 71 ? -2.482 -6.409 -7.250 1.00 64.81 71 SER A C 1
ATOM 548 O O . SER A 1 71 ? -2.036 -7.551 -7.108 1.00 64.81 71 SER A O 1
ATOM 550 N N . TYR A 1 72 ? -2.821 -5.658 -6.198 1.00 61.03 72 TYR A N 1
ATOM 551 C CA . TYR A 1 72 ? -2.675 -6.089 -4.808 1.00 61.03 72 TYR A CA 1
ATOM 552 C C . TYR A 1 72 ? -3.672 -7.165 -4.414 1.00 61.03 72 TYR A C 1
ATOM 554 O O . TYR A 1 72 ? -3.289 -8.109 -3.733 1.00 61.03 72 TYR A O 1
ATOM 562 N N . LYS A 1 73 ? -4.927 -7.073 -4.858 1.00 57.00 73 LYS A N 1
ATOM 563 C CA . LYS A 1 73 ? -5.935 -8.100 -4.587 1.00 57.00 73 LYS A CA 1
ATOM 564 C C . LYS A 1 73 ? -5.650 -9.387 -5.354 1.00 57.00 73 LYS A C 1
ATOM 566 O O . LYS A 1 73 ? -5.745 -10.461 -4.772 1.00 57.00 73 LYS A O 1
ATOM 571 N N . PHE A 1 74 ? -5.253 -9.281 -6.622 1.00 59.62 74 PHE A N 1
ATOM 572 C CA . PHE A 1 74 ? -4.798 -10.414 -7.421 1.00 59.62 74 PHE A CA 1
ATOM 573 C C . PHE A 1 74 ? -3.609 -11.100 -6.749 1.00 59.62 74 PHE A C 1
ATOM 575 O O . PHE A 1 74 ? -3.621 -12.311 -6.537 1.00 59.62 74 PHE A O 1
ATOM 582 N N . SER A 1 75 ? -2.631 -10.300 -6.315 1.00 57.50 75 SER A N 1
ATOM 583 C CA . SER A 1 75 ? -1.515 -10.803 -5.525 1.00 57.50 75 SER A CA 1
ATOM 584 C C . SER A 1 75 ? -2.018 -11.447 -4.236 1.00 57.50 75 SER A C 1
ATOM 586 O O . SER A 1 75 ? -1.669 -12.580 -3.998 1.00 57.50 75 SER A O 1
ATOM 588 N N . ALA A 1 76 ? -2.877 -10.820 -3.433 1.00 53.38 76 ALA A N 1
ATOM 589 C CA . ALA A 1 76 ? -3.340 -11.373 -2.156 1.00 53.38 76 ALA A CA 1
ATOM 590 C C . ALA A 1 76 ? -4.147 -12.678 -2.291 1.00 53.38 76 ALA A C 1
ATOM 592 O O . ALA A 1 76 ? -3.968 -13.578 -1.475 1.00 53.38 76 ALA A O 1
ATOM 593 N N . LEU A 1 77 ? -5.015 -12.787 -3.302 1.00 50.59 77 LEU A N 1
ATOM 594 C CA . LEU A 1 77 ? -5.871 -13.958 -3.518 1.00 50.59 77 LEU A CA 1
ATOM 595 C C . LEU A 1 77 ? -5.113 -15.136 -4.124 1.00 50.59 77 LEU A C 1
ATOM 597 O O . LEU A 1 77 ? -5.363 -16.279 -3.756 1.00 50.59 77 LEU A O 1
ATOM 601 N N . TYR A 1 78 ? -4.183 -14.859 -5.035 1.00 52.88 78 TYR A N 1
ATOM 602 C CA . TYR A 1 78 ? -3.504 -15.904 -5.791 1.00 52.88 78 TYR A CA 1
ATOM 603 C C . TYR A 1 78 ? -2.038 -16.067 -5.420 1.00 52.88 78 TYR A C 1
ATOM 605 O O . TYR A 1 78 ? -1.362 -16.902 -6.017 1.00 52.88 78 TYR A O 1
ATOM 613 N N . LEU A 1 79 ? -1.515 -15.325 -4.435 1.00 50.09 79 LEU A N 1
ATOM 614 C CA . LEU A 1 79 ? -0.088 -15.395 -4.139 1.00 50.09 79 LEU A CA 1
ATOM 615 C C . LEU A 1 79 ? 0.406 -16.775 -3.771 1.00 50.09 79 LEU A C 1
ATOM 617 O O . LEU A 1 79 ? 1.449 -17.149 -4.296 1.00 50.09 79 LEU A O 1
ATOM 621 N N . PRO A 1 80 ? -0.273 -17.522 -2.879 1.00 47.25 80 PRO A N 1
ATOM 622 C CA . PRO A 1 80 ? 0.194 -18.847 -2.504 1.00 47.25 80 PRO A CA 1
ATOM 623 C C . PRO A 1 80 ? 0.385 -19.746 -3.732 1.00 47.25 80 PRO A C 1
ATOM 625 O O . PRO A 1 80 ? 1.325 -20.536 -3.773 1.00 47.25 80 PRO A O 1
ATOM 628 N N . GLU A 1 81 ? -0.443 -19.562 -4.762 1.00 47.53 81 GLU A N 1
ATOM 629 C CA . GLU A 1 81 ? -0.411 -20.348 -5.991 1.00 47.53 81 GLU A CA 1
ATOM 630 C C . GLU A 1 81 ? 0.573 -19.794 -7.036 1.00 47.53 81 GLU A C 1
ATOM 632 O O . GLU A 1 81 ? 1.340 -20.559 -7.622 1.00 47.53 81 GLU A O 1
ATOM 637 N N . LEU A 1 82 ? 0.665 -18.465 -7.186 1.00 49.12 82 LEU A N 1
ATOM 638 C CA . LEU A 1 82 ? 1.715 -17.777 -7.955 1.00 49.12 82 LEU A CA 1
ATOM 639 C C . LEU A 1 82 ? 3.108 -18.203 -7.473 1.00 49.12 82 LEU A C 1
ATOM 641 O O . LEU A 1 82 ? 3.994 -18.515 -8.260 1.00 49.12 82 LEU A O 1
ATOM 645 N N . VAL A 1 83 ? 3.283 -18.263 -6.156 1.00 46.25 83 VAL A N 1
ATOM 646 C CA . VAL A 1 83 ? 4.523 -18.626 -5.472 1.00 46.25 83 VAL A CA 1
ATOM 647 C C . VAL A 1 83 ? 4.897 -20.097 -5.682 1.00 46.25 83 VAL A C 1
ATOM 649 O O . VAL A 1 83 ? 6.085 -20.421 -5.669 1.00 46.25 83 VAL A O 1
ATOM 652 N N . LYS A 1 84 ? 3.923 -20.993 -5.862 1.00 45.56 84 LYS A N 1
ATOM 653 C CA . LYS A 1 84 ? 4.170 -22.418 -6.132 1.00 45.56 84 LYS A CA 1
ATOM 654 C C . LYS A 1 84 ? 4.479 -22.687 -7.604 1.00 45.56 84 LYS A C 1
ATOM 656 O O . LYS A 1 84 ? 5.364 -23.485 -7.894 1.00 45.56 84 LYS A O 1
ATOM 661 N N . ARG A 1 85 ? 3.761 -22.035 -8.523 1.00 43.88 85 ARG A N 1
ATOM 662 C CA . ARG A 1 85 ? 3.788 -22.376 -9.957 1.00 43.88 85 ARG A CA 1
ATOM 663 C C . ARG A 1 85 ? 4.813 -21.599 -10.773 1.00 43.88 85 ARG A C 1
ATOM 665 O O . ARG A 1 85 ? 5.243 -22.074 -11.816 1.00 43.88 85 ARG A O 1
ATOM 672 N N . ILE A 1 86 ? 5.225 -20.421 -10.316 1.00 47.66 86 ILE A N 1
ATOM 673 C CA . ILE A 1 86 ? 6.013 -19.506 -11.135 1.00 47.66 86 ILE A CA 1
ATOM 674 C C . ILE A 1 86 ? 7.457 -19.447 -10.624 1.00 47.66 86 ILE A C 1
ATOM 676 O O . ILE A 1 86 ? 7.781 -18.708 -9.696 1.00 47.66 86 ILE A O 1
ATOM 680 N N . HIS A 1 87 ? 8.347 -20.219 -11.256 1.00 39.56 87 HIS A N 1
ATOM 681 C CA . HIS A 1 87 ? 9.798 -20.139 -11.015 1.00 39.56 87 HIS A CA 1
ATOM 682 C C . HIS A 1 87 ? 10.427 -18.836 -11.555 1.00 39.56 87 HIS A C 1
ATOM 684 O O . HIS A 1 87 ? 11.521 -18.478 -11.132 1.00 39.56 87 HIS A O 1
ATOM 690 N N . ASN A 1 88 ? 9.729 -18.091 -12.427 1.00 43.84 88 ASN A N 1
ATOM 691 C CA . ASN A 1 88 ? 10.148 -16.789 -12.960 1.00 43.84 88 ASN A CA 1
ATOM 692 C C . ASN A 1 88 ? 8.932 -15.881 -13.224 1.00 43.84 88 ASN A C 1
ATOM 694 O O . ASN A 1 88 ? 8.295 -16.015 -14.267 1.00 43.84 88 ASN A O 1
ATOM 698 N N . PRO A 1 89 ? 8.566 -14.967 -12.306 1.00 43.75 89 PRO A N 1
ATOM 699 C CA . PRO A 1 89 ? 7.364 -14.165 -12.487 1.00 43.75 89 PRO A CA 1
ATOM 700 C C . PRO A 1 89 ? 7.474 -13.169 -13.639 1.00 43.75 89 PRO A C 1
ATOM 702 O O . PRO A 1 89 ? 8.532 -12.548 -13.788 1.00 43.75 89 PRO A O 1
ATOM 705 N N . PRO A 1 90 ? 6.404 -12.977 -14.441 1.00 41.56 90 PRO A N 1
ATOM 706 C CA . PRO A 1 90 ? 6.369 -11.924 -15.447 1.00 41.56 90 PRO A CA 1
ATOM 707 C C . PRO A 1 90 ? 6.671 -10.557 -14.814 1.00 41.56 90 PRO A C 1
ATOM 709 O O . PRO A 1 90 ? 6.375 -10.304 -13.644 1.00 41.56 90 PRO A O 1
ATOM 712 N N . GLY A 1 91 ? 7.315 -9.670 -15.579 1.00 41.94 91 GLY A N 1
ATOM 713 C CA . GLY A 1 91 ? 7.960 -8.451 -15.067 1.00 41.94 91 GLY A CA 1
ATOM 714 C C . GLY A 1 91 ? 7.059 -7.498 -14.270 1.00 41.94 91 GLY A C 1
ATOM 715 O O . GLY A 1 91 ? 7.558 -6.767 -13.417 1.00 41.94 91 GLY A O 1
ATOM 716 N N . PHE A 1 92 ? 5.742 -7.538 -14.477 1.00 45.34 92 PHE A N 1
ATOM 717 C CA . PHE A 1 92 ? 4.784 -6.729 -13.719 1.00 45.34 92 PHE A CA 1
ATOM 718 C C . PHE A 1 92 ? 4.580 -7.243 -12.282 1.00 45.34 92 PHE A C 1
ATOM 720 O O . PHE A 1 92 ? 4.479 -6.443 -11.353 1.00 45.34 92 PHE A O 1
ATOM 727 N N . LEU A 1 93 ? 4.627 -8.564 -12.063 1.00 41.06 93 LEU A N 1
ATOM 728 C CA . LEU A 1 93 ? 4.653 -9.144 -10.717 1.00 41.06 93 LEU A CA 1
ATOM 729 C C . LEU A 1 93 ? 5.983 -8.811 -10.022 1.00 41.06 93 LEU A C 1
ATOM 731 O O . LEU A 1 93 ? 6.038 -8.587 -8.818 1.00 41.06 93 LEU A O 1
ATOM 735 N N . LYS A 1 94 ? 7.088 -8.662 -10.758 1.00 44.69 94 LYS A N 1
ATOM 736 C CA . LYS A 1 94 ? 8.369 -8.277 -10.135 1.00 44.69 94 LYS A CA 1
ATOM 737 C C . LYS A 1 94 ? 8.315 -6.916 -9.426 1.00 44.69 94 LYS A C 1
ATOM 739 O O . LYS A 1 94 ? 9.059 -6.730 -8.469 1.00 44.69 94 LYS A O 1
ATOM 744 N N . ARG A 1 95 ? 7.431 -5.996 -9.839 1.00 44.81 95 ARG A N 1
ATOM 745 C CA . ARG A 1 95 ? 7.332 -4.648 -9.248 1.00 44.81 95 ARG A CA 1
ATOM 746 C C . ARG A 1 95 ? 6.515 -4.587 -7.951 1.00 44.81 95 ARG A C 1
ATOM 748 O O . ARG A 1 95 ? 6.779 -3.719 -7.131 1.00 44.81 95 ARG A O 1
ATOM 755 N N . HIS A 1 96 ? 5.589 -5.525 -7.719 1.00 45.72 96 HIS A N 1
ATOM 756 C CA . HIS A 1 96 ? 4.674 -5.480 -6.559 1.00 45.72 96 HIS A CA 1
ATOM 757 C C . HIS A 1 96 ? 4.587 -6.789 -5.746 1.00 45.72 96 HIS A C 1
ATOM 759 O O . HIS A 1 96 ? 3.979 -6.825 -4.678 1.00 45.72 96 HIS A O 1
ATOM 765 N N . THR A 1 97 ? 5.212 -7.871 -6.211 1.00 47.00 97 THR A N 1
ATOM 766 C CA . THR A 1 97 ? 5.028 -9.237 -5.692 1.00 47.00 97 THR A CA 1
ATOM 767 C C . THR A 1 97 ? 6.180 -9.805 -4.842 1.00 47.00 97 THR A C 1
ATOM 769 O O . THR A 1 97 ? 5.882 -10.686 -4.038 1.00 47.00 97 THR A O 1
ATOM 772 N N . PRO A 1 98 ? 7.456 -9.347 -4.877 1.00 43.19 98 PRO A N 1
ATOM 773 C CA . PRO A 1 98 ? 8.513 -9.970 -4.065 1.00 43.19 98 PRO A CA 1
ATOM 774 C C . PRO A 1 98 ? 8.238 -9.915 -2.554 1.00 43.19 98 PRO A C 1
ATOM 776 O O . PRO A 1 98 ? 8.482 -10.884 -1.833 1.00 43.19 98 PRO A O 1
ATOM 779 N N . TYR A 1 99 ? 7.679 -8.798 -2.072 1.00 42.84 99 TYR A N 1
ATOM 780 C CA . TYR A 1 99 ? 7.371 -8.617 -0.651 1.00 42.84 99 TYR A CA 1
ATOM 781 C C . TYR A 1 99 ? 6.209 -9.501 -0.201 1.00 42.84 99 TYR A C 1
ATOM 783 O O . TYR A 1 99 ? 6.279 -10.145 0.846 1.00 42.84 99 TYR A O 1
ATOM 791 N N . LEU A 1 100 ? 5.162 -9.584 -1.023 1.00 45.41 100 LEU A N 1
ATOM 792 C CA . LEU A 1 100 ? 4.003 -10.414 -0.743 1.00 45.41 100 LEU A CA 1
ATOM 793 C C . LEU A 1 100 ? 4.361 -11.918 -0.897 1.00 45.41 100 LEU A C 1
ATOM 795 O O . LEU A 1 100 ? 3.959 -12.737 -0.080 1.00 45.41 100 LEU A O 1
ATOM 799 N N . ALA A 1 101 ? 5.218 -12.305 -1.848 1.00 40.50 101 ALA A N 1
ATOM 800 C CA . ALA A 1 101 ? 5.710 -13.682 -1.978 1.00 40.50 101 ALA A CA 1
ATOM 801 C C . ALA A 1 101 ? 6.544 -14.122 -0.760 1.00 40.50 101 ALA A C 1
ATOM 803 O O . ALA A 1 101 ? 6.419 -15.253 -0.290 1.00 40.50 101 ALA A O 1
ATOM 804 N N . LYS A 1 102 ? 7.362 -13.216 -0.202 1.00 43.50 102 LYS A N 1
ATOM 805 C CA . LYS A 1 102 ? 8.072 -13.448 1.064 1.00 43.50 102 LYS A CA 1
ATOM 806 C C . LYS A 1 102 ? 7.119 -13.460 2.259 1.00 43.50 102 LYS A C 1
ATOM 808 O O . LYS A 1 102 ? 7.354 -14.214 3.195 1.00 43.50 102 LYS A O 1
ATOM 813 N N . TYR A 1 103 ? 6.057 -12.652 2.237 1.00 45.22 103 TYR A N 1
ATOM 814 C CA . TYR A 1 103 ? 5.011 -12.630 3.262 1.00 45.22 103 TYR A CA 1
ATOM 815 C C . TYR A 1 103 ? 4.384 -14.013 3.459 1.00 45.22 103 TYR A C 1
ATOM 817 O O . TYR A 1 103 ? 4.453 -14.537 4.564 1.00 45.22 103 TYR A O 1
ATOM 825 N N . PHE A 1 104 ? 3.900 -14.649 2.388 1.00 43.28 104 PHE A N 1
ATOM 826 C CA . PHE A 1 104 ? 3.277 -15.979 2.468 1.00 43.28 104 PHE A CA 1
ATOM 827 C C . PHE A 1 104 ? 4.260 -17.133 2.729 1.00 43.28 104 PHE A C 1
ATOM 829 O O . PHE A 1 104 ? 3.830 -18.248 2.997 1.00 43.28 104 PHE A O 1
ATOM 836 N N . ARG A 1 105 ? 5.576 -16.892 2.655 1.00 42.94 105 ARG A N 1
ATOM 837 C CA . ARG A 1 105 ? 6.624 -17.892 2.944 1.00 42.94 105 ARG A CA 1
ATOM 838 C C . ARG A 1 105 ? 7.336 -17.671 4.285 1.00 42.94 105 ARG A C 1
ATOM 840 O O . ARG A 1 105 ? 8.270 -18.401 4.610 1.00 42.94 105 ARG A O 1
ATOM 847 N N . SER A 1 106 ? 6.980 -16.628 5.029 1.00 46.72 106 SER A N 1
ATOM 848 C CA . SER A 1 106 ? 7.745 -16.202 6.199 1.00 46.72 106 SER A CA 1
ATOM 849 C C . SER A 1 106 ? 7.448 -17.073 7.417 1.00 46.72 106 SER A C 1
ATOM 851 O O . SER A 1 106 ? 6.327 -17.077 7.896 1.00 46.72 106 SER A O 1
ATOM 853 N N . GLN A 1 107 ? 8.477 -17.690 7.997 1.00 58.06 107 GLN A N 1
ATOM 854 C CA . GLN A 1 107 ? 8.412 -18.417 9.282 1.00 58.06 107 GLN A CA 1
ATOM 855 C C . GLN A 1 107 ? 8.485 -17.482 10.508 1.00 58.06 107 GLN A C 1
ATOM 857 O O . GLN A 1 107 ? 8.821 -17.894 11.611 1.00 58.06 107 GLN A O 1
ATOM 862 N N . ASP A 1 108 ? 8.261 -16.185 10.300 1.00 57.22 108 ASP A N 1
ATOM 863 C CA . ASP A 1 108 ? 8.327 -15.192 11.375 1.00 57.22 108 ASP A CA 1
ATOM 864 C C . ASP A 1 108 ? 6.985 -15.256 12.107 1.00 57.22 108 ASP A C 1
ATOM 866 O O . ASP A 1 108 ? 5.975 -15.203 11.398 1.00 57.22 108 ASP A O 1
ATOM 870 N N . PRO A 1 109 ? 6.932 -15.331 13.453 1.00 67.94 109 PRO A N 1
ATOM 871 C CA . PRO A 1 109 ? 5.673 -15.411 14.188 1.00 67.94 109 PRO A CA 1
ATOM 872 C C . PRO A 1 109 ? 4.666 -14.361 13.731 1.00 67.94 109 PRO A C 1
ATOM 874 O O . PRO A 1 109 ? 3.478 -14.625 13.619 1.00 67.94 109 PRO A O 1
ATOM 877 N N . ILE A 1 110 ? 5.134 -13.171 13.354 1.00 57.72 110 ILE A N 1
ATOM 878 C CA . ILE A 1 110 ? 4.287 -12.095 12.839 1.00 57.72 110 ILE A CA 1
ATOM 879 C C . ILE A 1 110 ? 3.461 -12.480 11.599 1.00 57.72 110 ILE A C 1
ATOM 881 O O . ILE A 1 110 ? 2.426 -11.884 11.372 1.00 57.72 110 ILE A O 1
ATOM 885 N N . ALA A 1 111 ? 3.887 -13.463 10.807 1.00 52.66 111 ALA A N 1
ATOM 886 C CA . ALA A 1 111 ? 3.240 -13.920 9.576 1.00 52.66 111 ALA A CA 1
ATOM 887 C C . ALA A 1 111 ? 2.689 -15.354 9.678 1.00 52.66 111 ALA A C 1
ATOM 889 O O . ALA A 1 111 ? 2.475 -15.996 8.653 1.00 52.66 111 ALA A O 1
ATOM 890 N N . GLU A 1 112 ? 2.469 -15.848 10.900 1.00 63.31 112 GLU A N 1
ATOM 891 C CA . GLU A 1 112 ? 1.768 -17.111 11.146 1.00 63.31 112 GLU A CA 1
ATOM 892 C C . GLU A 1 112 ? 0.414 -17.173 10.427 1.00 63.31 112 GLU A C 1
ATOM 894 O O . GLU A 1 112 ? -0.262 -16.160 10.206 1.00 63.31 112 GLU A O 1
ATOM 899 N N . GLU A 1 113 ? 0.018 -18.397 10.087 1.00 50.84 113 GLU A N 1
ATOM 900 C CA . GLU A 1 113 ? -1.265 -18.696 9.464 1.00 50.84 113 GLU A CA 1
ATOM 901 C C . GLU A 1 113 ? -2.427 -18.105 10.286 1.00 50.84 113 GLU A C 1
ATOM 903 O O . GLU A 1 113 ? -2.440 -18.156 11.515 1.00 50.84 113 GLU A O 1
ATOM 908 N N . GLY A 1 114 ? -3.381 -17.469 9.600 1.00 56.78 114 GLY A N 1
ATOM 909 C CA . GLY A 1 114 ? -4.512 -16.772 10.225 1.00 56.78 114 GLY A CA 1
ATOM 910 C C . GLY A 1 114 ? -4.292 -15.283 10.534 1.00 56.78 114 GLY A C 1
ATOM 911 O O . GLY A 1 114 ? -5.252 -14.596 10.884 1.00 56.78 114 GLY A O 1
ATOM 912 N N . LYS A 1 115 ? -3.079 -14.731 10.365 1.00 62.78 115 LYS A N 1
ATOM 913 C CA . LYS A 1 115 ? -2.833 -13.288 10.563 1.00 62.78 115 LYS A CA 1
ATOM 914 C C . LYS A 1 115 ? -3.182 -12.463 9.322 1.00 62.78 115 LYS A C 1
ATOM 916 O O . LYS A 1 115 ? -2.753 -12.754 8.205 1.00 62.78 115 LYS A O 1
ATOM 921 N N . SER A 1 116 ? -3.947 -11.389 9.528 1.00 74.50 116 SER A N 1
ATOM 922 C CA . SER A 1 116 ? -4.337 -10.465 8.457 1.00 74.50 116 SER A CA 1
ATOM 923 C C . SER A 1 116 ? -3.126 -9.714 7.886 1.00 74.50 116 SER A C 1
ATOM 925 O O . SER A 1 116 ? -2.288 -9.208 8.630 1.00 74.50 116 SER A O 1
ATOM 927 N N . LEU A 1 117 ? -3.077 -9.573 6.556 1.00 76.00 117 LEU A N 1
ATOM 928 C CA . LEU A 1 117 ? -2.000 -8.898 5.817 1.00 76.00 117 LEU A CA 1
ATOM 929 C C . LEU A 1 117 ? -1.707 -7.480 6.322 1.00 76.00 117 LEU A C 1
ATOM 931 O O . LEU A 1 117 ? -0.547 -7.079 6.416 1.00 76.00 117 LEU A O 1
ATOM 935 N N . MET A 1 118 ? -2.752 -6.720 6.648 1.00 83.38 118 MET A N 1
ATOM 936 C CA . MET A 1 118 ? -2.615 -5.311 7.009 1.00 83.38 118 MET A CA 1
ATOM 937 C C . MET A 1 118 ? -1.855 -5.107 8.342 1.00 83.38 118 MET A C 1
ATOM 939 O O . MET A 1 118 ? -0.852 -4.388 8.322 1.00 83.38 118 MET A O 1
ATOM 943 N N . PRO A 1 119 ? -2.242 -5.741 9.473 1.00 82.31 119 PRO A N 1
ATOM 944 C CA . PRO A 1 119 ? -1.470 -5.727 10.721 1.00 82.31 119 PRO A CA 1
ATOM 945 C C . PRO A 1 119 ? -0.006 -6.122 10.551 1.00 82.31 119 PRO A C 1
ATOM 947 O O . PRO A 1 119 ? 0.887 -5.402 10.991 1.00 82.31 119 PRO A O 1
ATOM 950 N N . VAL A 1 120 ? 0.247 -7.217 9.842 1.00 79.00 120 VAL A N 1
ATOM 951 C CA . VAL A 1 120 ? 1.595 -7.770 9.699 1.00 79.00 120 VAL A CA 1
ATOM 952 C C . VAL A 1 120 ? 2.491 -6.870 8.848 1.00 79.00 120 VAL A C 1
ATOM 954 O O . VAL A 1 120 ? 3.658 -6.658 9.184 1.00 79.00 120 VAL A O 1
ATOM 957 N N . LEU A 1 121 ? 1.961 -6.297 7.762 1.00 82.25 121 LEU A N 1
ATOM 958 C CA . LEU A 1 121 ? 2.688 -5.320 6.951 1.00 82.25 121 LEU A CA 1
ATOM 959 C C . LEU A 1 121 ? 3.050 -4.074 7.772 1.00 82.25 121 LEU A C 1
ATOM 961 O O . LEU A 1 121 ? 4.196 -3.622 7.728 1.00 82.25 121 LEU A O 1
ATOM 965 N N . ALA A 1 122 ? 2.102 -3.549 8.552 1.00 88.88 122 ALA A N 1
ATOM 966 C CA . ALA A 1 122 ? 2.325 -2.383 9.402 1.00 88.88 122 ALA A CA 1
ATOM 967 C C . ALA A 1 122 ? 3.392 -2.641 10.479 1.00 88.88 122 ALA A C 1
ATOM 969 O O . ALA A 1 122 ? 4.296 -1.827 10.660 1.00 88.88 122 ALA A O 1
ATOM 970 N N . GLU A 1 123 ? 3.335 -3.782 11.166 1.00 87.50 123 GLU A N 1
ATOM 971 C CA . GLU A 1 123 ? 4.318 -4.138 12.195 1.00 87.50 123 GLU A CA 1
ATOM 972 C C . GLU A 1 123 ? 5.717 -4.367 11.619 1.00 87.50 123 GLU A C 1
ATOM 974 O O . GLU A 1 123 ? 6.714 -3.936 12.203 1.00 87.50 123 GLU A O 1
ATOM 979 N N . ARG A 1 124 ? 5.815 -4.976 10.432 1.00 83.38 124 ARG A N 1
ATOM 980 C CA . ARG A 1 124 ? 7.095 -5.098 9.727 1.00 83.38 124 ARG A CA 1
ATOM 981 C C . ARG A 1 124 ? 7.671 -3.742 9.382 1.00 83.38 124 ARG A C 1
ATOM 983 O O . ARG A 1 124 ? 8.854 -3.543 9.641 1.00 83.38 124 ARG A O 1
ATOM 990 N N . LEU A 1 125 ? 6.856 -2.835 8.839 1.00 87.19 125 LEU A N 1
ATOM 991 C CA . LEU A 1 125 ? 7.267 -1.466 8.537 1.00 87.19 125 LEU A CA 1
ATOM 992 C C . LEU A 1 125 ? 7.828 -0.772 9.777 1.00 87.19 125 LEU A C 1
ATOM 994 O O . LEU A 1 125 ? 8.939 -0.258 9.713 1.00 87.19 125 LEU A O 1
ATOM 998 N N . ILE A 1 126 ? 7.126 -0.843 10.912 1.00 93.25 126 ILE A N 1
ATOM 999 C CA . ILE A 1 126 ? 7.606 -0.299 12.192 1.00 93.25 126 ILE A CA 1
ATOM 1000 C C . ILE A 1 126 ? 8.964 -0.903 12.567 1.00 93.25 126 ILE A C 1
ATOM 1002 O O . ILE A 1 126 ? 9.900 -0.179 12.900 1.00 93.25 126 ILE A O 1
ATOM 1006 N N . ARG A 1 127 ? 9.094 -2.232 12.490 1.00 86.50 127 ARG A N 1
ATOM 1007 C CA . ARG A 1 127 ? 10.314 -2.948 12.885 1.00 86.50 127 ARG A CA 1
ATOM 1008 C C . ARG A 1 127 ? 11.519 -2.593 12.015 1.00 86.50 127 ARG A C 1
ATOM 1010 O O . ARG A 1 127 ? 12.630 -2.489 12.529 1.00 86.50 127 ARG A O 1
ATOM 1017 N N . VAL A 1 128 ? 11.329 -2.460 10.702 1.00 83.81 128 VAL A N 1
ATOM 1018 C CA . VAL A 1 128 ? 12.434 -2.177 9.770 1.00 83.81 128 VAL A CA 1
ATOM 1019 C C . VAL A 1 128 ? 12.707 -0.686 9.603 1.00 83.81 128 VAL A C 1
ATOM 1021 O O . VAL A 1 128 ? 13.779 -0.342 9.109 1.00 83.81 128 VAL A O 1
ATOM 1024 N N . ALA A 1 129 ? 11.790 0.188 10.030 1.00 90.75 129 ALA A N 1
ATOM 1025 C CA . ALA A 1 129 ? 11.887 1.624 9.797 1.00 90.75 129 ALA A CA 1
ATOM 1026 C C . ALA A 1 129 ? 13.224 2.237 10.240 1.00 90.75 129 ALA A C 1
ATOM 1028 O O . ALA A 1 129 ? 13.851 2.875 9.397 1.00 90.75 129 ALA A O 1
ATOM 1029 N N . PRO A 1 130 ? 13.753 1.978 11.456 1.00 92.19 130 PRO A N 1
ATOM 1030 C CA . PRO A 1 130 ? 15.033 2.558 11.865 1.00 92.19 130 PRO A CA 1
ATOM 1031 C C . PRO A 1 130 ? 16.197 2.164 10.945 1.00 92.19 130 PRO A C 1
ATOM 1033 O O . PRO A 1 130 ? 17.069 2.978 10.662 1.00 92.19 130 PRO A O 1
ATOM 1036 N N . ARG A 1 131 ? 16.204 0.923 10.438 1.00 85.19 131 ARG A N 1
ATOM 1037 C CA . ARG A 1 131 ? 17.257 0.440 9.529 1.00 85.19 131 ARG A CA 1
ATOM 1038 C C . ARG A 1 131 ? 17.145 1.078 8.151 1.00 85.19 131 ARG A C 1
ATOM 1040 O O . ARG A 1 131 ? 18.161 1.474 7.595 1.00 85.19 131 ARG A O 1
ATOM 1047 N N . LEU A 1 132 ? 15.926 1.187 7.619 1.00 84.06 132 LEU A N 1
ATOM 1048 C CA . LEU A 1 132 ? 15.684 1.849 6.334 1.00 84.06 132 LEU A CA 1
ATOM 1049 C C . LEU A 1 132 ? 16.031 3.337 6.407 1.00 84.06 132 LEU A C 1
ATOM 1051 O O . LEU A 1 132 ? 16.607 3.871 5.471 1.00 84.06 132 LEU A O 1
ATOM 1055 N N . GLU A 1 133 ? 15.734 3.998 7.525 1.00 90.88 133 GLU A N 1
ATOM 1056 C CA . GLU A 1 133 ? 16.097 5.399 7.750 1.00 90.88 133 GLU A CA 1
ATOM 1057 C C . GLU A 1 133 ? 17.611 5.613 7.760 1.00 90.88 133 GLU A C 1
ATOM 1059 O O . GLU A 1 133 ? 18.086 6.552 7.127 1.00 90.88 133 GLU A O 1
ATOM 1064 N N . VAL A 1 134 ? 18.365 4.740 8.437 1.00 87.69 134 VAL A N 1
ATOM 1065 C CA . VAL A 1 134 ? 19.833 4.784 8.405 1.00 87.69 134 VAL A CA 1
ATOM 1066 C C . VAL A 1 134 ? 20.341 4.523 6.989 1.00 87.69 134 VAL A C 1
ATOM 1068 O O . VAL A 1 134 ? 21.135 5.307 6.492 1.00 87.69 134 VAL A O 1
ATOM 1071 N N . ALA A 1 135 ? 19.844 3.490 6.305 1.00 81.50 135 ALA A N 1
ATOM 1072 C CA . ALA A 1 135 ? 20.279 3.163 4.947 1.00 81.50 135 ALA A CA 1
ATOM 1073 C C . ALA A 1 135 ? 20.023 4.310 3.950 1.00 81.50 135 ALA A C 1
ATOM 1075 O O . ALA A 1 135 ? 20.909 4.679 3.187 1.00 81.50 135 ALA A O 1
ATOM 1076 N N . MET A 1 136 ? 18.847 4.942 4.005 1.00 84.44 136 MET A N 1
ATOM 1077 C CA . MET A 1 136 ? 18.530 6.099 3.158 1.00 84.44 136 MET A CA 1
ATOM 1078 C C . MET A 1 136 ? 19.406 7.322 3.467 1.00 84.44 136 MET A C 1
ATOM 1080 O O . MET A 1 136 ? 19.700 8.095 2.560 1.00 84.44 136 MET A O 1
ATOM 1084 N N . ALA A 1 137 ? 19.809 7.515 4.729 1.00 86.06 137 ALA A N 1
ATOM 1085 C CA . ALA A 1 137 ? 20.618 8.659 5.151 1.00 86.06 137 ALA A CA 1
ATOM 1086 C C . ALA A 1 137 ? 22.131 8.453 4.962 1.00 86.06 137 ALA A C 1
ATOM 1088 O O . ALA A 1 137 ? 22.862 9.426 4.798 1.00 86.06 137 ALA A O 1
ATOM 1089 N N . SER A 1 138 ? 22.611 7.210 5.039 1.00 81.44 138 SER A N 1
ATOM 1090 C CA . SER A 1 138 ? 24.041 6.879 5.044 1.00 81.44 138 SER A CA 1
ATOM 1091 C C . SER A 1 138 ? 24.623 6.594 3.663 1.00 81.44 138 SER A C 1
ATOM 1093 O O . SER A 1 138 ? 25.845 6.565 3.542 1.00 81.44 138 SER A O 1
ATOM 1095 N N . ASN A 1 139 ? 23.791 6.397 2.639 1.00 72.38 139 ASN A N 1
ATOM 1096 C CA . ASN A 1 139 ? 24.265 6.044 1.306 1.00 72.38 139 ASN A CA 1
ATOM 1097 C C . ASN A 1 139 ? 24.511 7.299 0.451 1.00 72.38 139 ASN A C 1
ATOM 1099 O O . ASN A 1 139 ? 23.551 7.991 0.105 1.00 72.38 139 ASN A O 1
ATOM 1103 N N . PRO A 1 140 ? 25.778 7.607 0.093 1.00 71.62 140 PRO A N 1
ATOM 1104 C CA . PRO A 1 140 ? 26.091 8.686 -0.843 1.00 71.62 140 PRO A CA 1
ATOM 1105 C C . PRO A 1 140 ? 25.721 8.317 -2.287 1.00 71.62 140 PRO A C 1
ATOM 1107 O O . PRO A 1 140 ? 25.628 9.201 -3.136 1.00 71.62 140 PRO A O 1
ATOM 1110 N N . ASP A 1 141 ? 25.519 7.024 -2.561 1.00 80.25 141 ASP A N 1
ATOM 1111 C CA . ASP A 1 141 ? 25.040 6.534 -3.845 1.00 80.25 141 ASP A CA 1
ATOM 1112 C C . ASP A 1 141 ? 23.529 6.772 -3.979 1.00 80.25 141 ASP A C 1
ATOM 1114 O O . ASP A 1 141 ? 22.708 6.259 -3.207 1.00 80.25 141 ASP A O 1
ATOM 1118 N N . TYR A 1 142 ? 23.174 7.568 -4.985 1.00 80.69 142 TYR A N 1
ATOM 1119 C CA . TYR A 1 142 ? 21.796 7.892 -5.321 1.00 80.69 142 TYR A CA 1
ATOM 1120 C C . TYR A 1 142 ? 20.980 6.639 -5.664 1.00 80.69 142 TYR A C 1
ATOM 1122 O O . TYR A 1 142 ? 19.816 6.555 -5.272 1.00 80.69 142 TYR A O 1
ATOM 1130 N N . GLU A 1 143 ? 21.570 5.649 -6.345 1.00 79.31 143 GLU A N 1
ATOM 1131 C CA . GLU A 1 143 ? 20.842 4.452 -6.782 1.00 79.31 143 GLU A CA 1
ATOM 1132 C C . GLU A 1 143 ? 20.410 3.585 -5.595 1.00 79.31 143 GLU A C 1
ATOM 1134 O O . GLU A 1 143 ? 19.268 3.119 -5.533 1.00 79.31 143 GLU A O 1
ATOM 1139 N N . GLU A 1 144 ? 21.291 3.413 -4.609 1.00 75.38 144 GLU A N 1
ATOM 1140 C CA . GLU A 1 144 ? 20.992 2.613 -3.423 1.00 75.38 144 GLU A CA 1
ATOM 1141 C C . GLU A 1 144 ? 19.956 3.305 -2.523 1.00 75.38 144 GLU A C 1
ATOM 1143 O O . GLU A 1 144 ? 19.015 2.672 -2.032 1.00 75.38 144 GLU A O 1
ATOM 1148 N N . SER A 1 145 ? 20.064 4.628 -2.352 1.00 79.19 145 SER A N 1
ATOM 1149 C CA . SER A 1 145 ? 19.056 5.409 -1.626 1.00 79.19 145 SER A CA 1
ATOM 1150 C C . SER A 1 145 ? 17.689 5.357 -2.327 1.00 79.19 145 SER A C 1
ATOM 1152 O O . SER A 1 145 ? 16.664 5.121 -1.678 1.00 79.19 145 SER A O 1
ATOM 1154 N N . ALA A 1 146 ? 17.667 5.461 -3.662 1.00 81.94 146 ALA A N 1
ATOM 1155 C CA . ALA A 1 146 ? 16.455 5.322 -4.468 1.00 81.94 146 ALA A CA 1
ATOM 1156 C C . ALA A 1 146 ? 15.824 3.924 -4.343 1.00 81.94 146 ALA A C 1
ATOM 1158 O O . ALA A 1 146 ? 14.598 3.804 -4.262 1.00 81.94 146 ALA A O 1
ATOM 1159 N N . PHE A 1 147 ? 16.635 2.864 -4.256 1.00 80.94 147 PHE A N 1
ATOM 1160 C CA . PHE A 1 147 ? 16.145 1.508 -4.006 1.00 80.94 147 PHE A CA 1
ATOM 1161 C C . PHE A 1 147 ? 15.403 1.404 -2.665 1.00 80.94 147 PHE A C 1
ATOM 1163 O O . PHE A 1 147 ? 14.271 0.908 -2.618 1.00 80.94 147 PHE A O 1
ATOM 1170 N N . PHE A 1 148 ? 15.992 1.904 -1.573 1.00 80.75 148 PHE A N 1
ATOM 1171 C CA . PHE A 1 148 ? 15.338 1.877 -0.261 1.00 80.75 148 PHE A CA 1
ATOM 1172 C C . PHE A 1 148 ? 14.094 2.768 -0.207 1.00 80.75 148 PHE A C 1
ATOM 1174 O O . PHE A 1 148 ? 13.080 2.356 0.364 1.00 80.75 148 PHE A O 1
ATOM 1181 N N . ALA A 1 149 ? 14.132 3.940 -0.845 1.00 85.38 149 ALA A N 1
ATOM 1182 C CA . ALA A 1 149 ? 12.969 4.813 -0.975 1.00 85.38 149 ALA A CA 1
ATOM 1183 C C . ALA A 1 149 ? 11.820 4.104 -1.711 1.00 85.38 149 ALA A C 1
ATOM 1185 O O . ALA A 1 149 ? 10.691 4.086 -1.222 1.00 85.38 149 ALA A O 1
ATOM 1186 N N . SER A 1 150 ? 12.115 3.429 -2.826 1.00 80.69 150 SER A N 1
ATOM 1187 C CA . SER A 1 150 ? 11.144 2.636 -3.589 1.00 80.69 150 SER A CA 1
ATOM 1188 C C . SER A 1 150 ? 10.550 1.481 -2.770 1.00 80.69 150 SER A C 1
ATOM 1190 O O . SER A 1 150 ? 9.338 1.239 -2.808 1.00 80.69 150 SER A O 1
ATOM 1192 N N . LEU A 1 151 ? 11.371 0.805 -1.957 1.00 79.00 151 LEU A N 1
ATOM 1193 C CA . LEU A 1 151 ? 10.917 -0.256 -1.055 1.00 79.00 151 LEU A CA 1
ATOM 1194 C C . LEU A 1 151 ? 9.938 0.268 0.009 1.00 79.00 151 LEU A C 1
ATOM 1196 O O . LEU A 1 151 ? 8.895 -0.354 0.248 1.00 79.00 151 LEU A O 1
ATOM 1200 N N . VAL A 1 152 ? 10.256 1.405 0.640 1.00 85.25 152 VAL A N 1
ATOM 1201 C CA . VAL A 1 152 ? 9.357 2.078 1.593 1.00 85.25 152 VAL A CA 1
ATOM 1202 C C . VAL A 1 152 ? 8.075 2.499 0.883 1.00 85.25 152 VAL A C 1
ATOM 1204 O O . VAL A 1 152 ? 6.987 2.175 1.356 1.00 85.25 152 VAL A O 1
ATOM 1207 N N . GLY A 1 153 ? 8.204 3.157 -0.269 1.00 86.25 153 GLY A N 1
ATOM 1208 C CA . GLY A 1 153 ? 7.098 3.637 -1.087 1.00 86.25 153 GLY A CA 1
ATOM 1209 C C . GLY A 1 153 ? 6.094 2.545 -1.417 1.00 86.25 153 GLY A C 1
ATOM 1210 O O . GLY A 1 153 ? 4.927 2.650 -1.049 1.00 86.25 153 GLY A O 1
ATOM 1211 N N . SER A 1 154 ? 6.575 1.447 -2.000 1.00 81.88 154 SER A N 1
ATOM 1212 C CA . SER A 1 154 ? 5.750 0.290 -2.365 1.00 81.88 154 SER A CA 1
ATOM 1213 C C . SER A 1 154 ? 5.038 -0.315 -1.152 1.00 81.88 154 SER A C 1
ATOM 1215 O O . SER A 1 154 ? 3.868 -0.682 -1.219 1.00 81.88 154 SER A O 1
ATOM 1217 N N . SER A 1 155 ? 5.728 -0.406 -0.013 1.00 83.62 155 SER A N 1
ATOM 1218 C CA . SER A 1 155 ? 5.160 -0.982 1.210 1.00 83.62 155 SER A CA 1
ATOM 1219 C C . SER A 1 155 ? 4.081 -0.083 1.826 1.00 83.62 155 SER A C 1
ATOM 1221 O O . SER A 1 155 ? 3.046 -0.570 2.283 1.00 83.62 155 SER A O 1
ATOM 1223 N N . VAL A 1 156 ? 4.310 1.233 1.833 1.00 91.25 156 VAL A N 1
ATOM 1224 C CA . VAL A 1 156 ? 3.347 2.235 2.311 1.00 91.25 156 VAL A CA 1
ATOM 1225 C C . VAL A 1 156 ? 2.141 2.317 1.380 1.00 91.25 156 VAL A C 1
ATOM 1227 O O . VAL A 1 156 ? 1.022 2.459 1.865 1.00 91.25 156 VAL A O 1
ATOM 1230 N N . GLU A 1 157 ? 2.349 2.199 0.071 1.00 88.19 157 GLU A N 1
ATOM 1231 C CA . GLU A 1 157 ? 1.279 2.179 -0.921 1.00 88.19 157 GLU A CA 1
ATOM 1232 C C . GLU A 1 157 ? 0.348 0.978 -0.725 1.00 88.19 157 GLU A C 1
ATOM 1234 O O . GLU A 1 157 ? -0.854 1.173 -0.543 1.00 88.19 157 GLU A O 1
ATOM 1239 N N . ILE A 1 158 ? 0.904 -0.239 -0.634 1.00 83.00 158 ILE A N 1
ATOM 1240 C CA . ILE A 1 158 ? 0.130 -1.455 -0.331 1.00 83.00 158 ILE A CA 1
ATOM 1241 C C . ILE A 1 158 ? -0.677 -1.262 0.955 1.00 83.00 158 ILE A C 1
ATOM 1243 O O . ILE A 1 158 ? -1.867 -1.576 1.006 1.00 83.00 158 ILE A O 1
ATOM 1247 N N . LEU A 1 159 ? -0.047 -0.733 2.008 1.00 88.19 159 LEU A N 1
ATOM 1248 C CA . LEU A 1 159 ? -0.725 -0.508 3.279 1.00 88.19 159 LEU A CA 1
ATOM 1249 C C . LEU A 1 159 ? -1.863 0.517 3.157 1.00 88.19 159 LEU A C 1
ATOM 1251 O O . LEU A 1 159 ? -2.945 0.295 3.702 1.00 88.19 159 LEU A O 1
ATOM 1255 N N . GLY A 1 160 ? -1.633 1.626 2.453 1.00 90.12 160 GLY A N 1
ATOM 1256 C CA . GLY A 1 160 ? -2.640 2.653 2.192 1.00 90.12 160 GLY A CA 1
ATOM 1257 C C . GLY A 1 160 ? -3.849 2.100 1.438 1.00 90.12 160 GLY A C 1
ATOM 1258 O O . GLY A 1 160 ? -4.991 2.389 1.799 1.00 90.12 160 GLY A O 1
ATOM 1259 N N . ASP A 1 161 ? -3.610 1.244 0.451 1.00 83.38 161 ASP A N 1
ATOM 1260 C CA . ASP A 1 161 ? -4.662 0.594 -0.326 1.00 83.38 161 ASP A CA 1
ATOM 1261 C C . ASP A 1 161 ? -5.470 -0.405 0.507 1.00 83.38 161 ASP A C 1
ATOM 1263 O O . A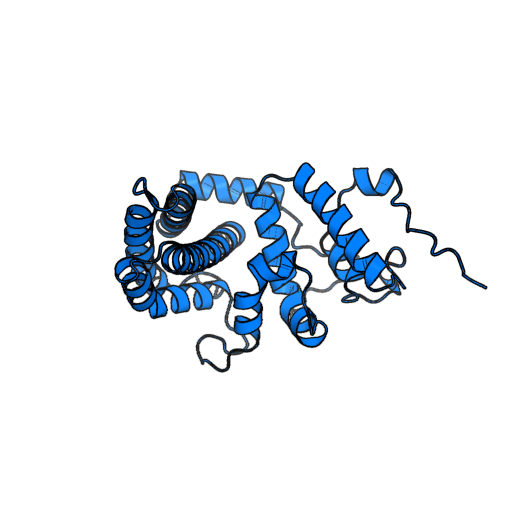SP A 1 161 ? -6.705 -0.381 0.473 1.00 83.38 161 ASP A O 1
ATOM 1267 N N . LEU A 1 162 ? -4.809 -1.216 1.340 1.00 81.75 162 LEU A N 1
ATOM 1268 C CA . LEU A 1 162 ? -5.493 -2.098 2.292 1.00 81.75 162 LEU A CA 1
ATOM 1269 C C . LEU A 1 162 ? -6.366 -1.295 3.269 1.00 81.75 162 LEU A C 1
ATOM 1271 O O . LEU A 1 162 ? -7.531 -1.635 3.481 1.00 81.75 162 LEU A O 1
ATOM 1275 N N . LEU A 1 163 ? -5.848 -0.189 3.812 1.00 87.88 163 LEU A N 1
ATOM 1276 C CA . LEU A 1 163 ? -6.611 0.697 4.698 1.00 87.88 163 LEU A CA 1
ATOM 1277 C C . LEU A 1 163 ? -7.840 1.288 4.001 1.00 87.88 163 LEU A C 1
ATOM 1279 O O . LEU A 1 163 ? -8.909 1.352 4.607 1.00 87.88 163 LEU A O 1
ATOM 1283 N N . ASN A 1 164 ? -7.711 1.690 2.734 1.00 84.31 164 ASN A N 1
ATOM 1284 C CA . ASN A 1 164 ? -8.829 2.196 1.938 1.00 84.31 164 ASN A CA 1
ATOM 1285 C C . ASN A 1 164 ? -9.922 1.136 1.743 1.00 84.31 164 ASN A C 1
ATOM 1287 O O . ASN A 1 164 ? -11.107 1.439 1.907 1.00 84.31 164 ASN A O 1
ATOM 1291 N N . ILE A 1 165 ? -9.541 -0.105 1.421 1.00 79.69 165 ILE A N 1
ATOM 1292 C CA . ILE A 1 165 ? -10.487 -1.214 1.222 1.00 79.69 165 ILE A CA 1
ATOM 1293 C C . ILE A 1 165 ? -11.248 -1.504 2.515 1.00 79.69 165 ILE A C 1
ATOM 1295 O O . ILE A 1 165 ? -12.484 -1.554 2.527 1.00 79.69 165 ILE A O 1
ATOM 1299 N N . PHE A 1 166 ? -10.514 -1.673 3.613 1.00 82.31 166 PHE A N 1
ATOM 1300 C CA . PHE A 1 166 ? -11.037 -2.180 4.881 1.00 82.31 166 PHE A CA 1
ATOM 1301 C C . PHE A 1 166 ? -11.507 -1.075 5.839 1.00 82.31 166 PHE A C 1
ATOM 1303 O O . PHE A 1 166 ? -11.771 -1.330 7.010 1.00 82.31 166 PHE A O 1
ATOM 1310 N N . ILE A 1 167 ? -11.700 0.154 5.350 1.00 85.56 167 ILE A N 1
ATOM 1311 C CA . ILE A 1 167 ? -12.057 1.314 6.185 1.00 85.56 167 ILE A CA 1
ATOM 1312 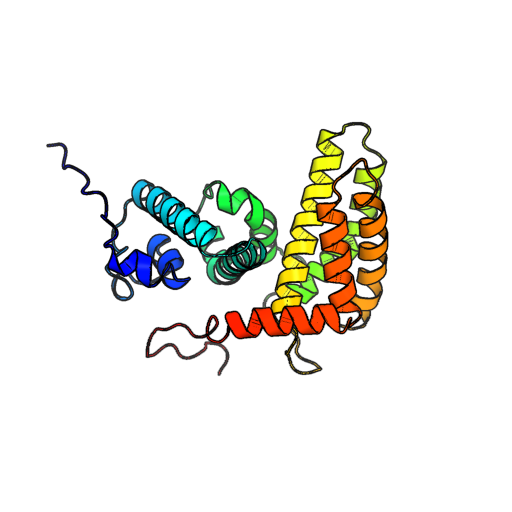C C . ILE A 1 167 ? -13.391 1.179 6.944 1.00 85.56 167 ILE A C 1
ATOM 1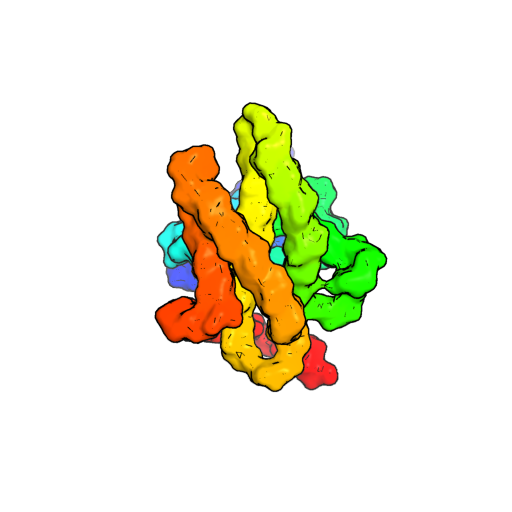314 O O . ILE A 1 167 ? -13.613 1.871 7.935 1.00 85.56 167 ILE A O 1
ATOM 1318 N N . LYS A 1 168 ? -14.293 0.305 6.477 1.00 83.75 168 LYS A N 1
ATOM 1319 C CA . LYS A 1 168 ? -15.609 0.038 7.087 1.00 83.75 168 LYS A CA 1
ATOM 1320 C C . LYS A 1 168 ? -15.676 -1.256 7.894 1.00 83.75 168 LYS A C 1
ATOM 1322 O O . LYS A 1 168 ? -16.769 -1.637 8.306 1.00 83.75 168 LYS A O 1
ATOM 1327 N N . GLU A 1 169 ? -14.555 -1.942 8.085 1.00 79.81 169 GLU A N 1
ATOM 1328 C CA . GLU A 1 169 ? -14.533 -3.102 8.971 1.00 79.81 169 GLU A CA 1
ATOM 1329 C C . GLU A 1 169 ? -15.059 -2.711 10.364 1.00 79.81 169 GLU A C 1
ATOM 1331 O O . GLU A 1 169 ? -14.795 -1.596 10.837 1.00 79.81 169 GLU A O 1
ATOM 1336 N N . PRO A 1 170 ? -15.839 -3.585 11.022 1.00 78.00 170 PRO A N 1
ATOM 1337 C CA . PRO A 1 170 ? -16.377 -3.289 12.338 1.00 78.00 170 PRO A CA 1
ATOM 1338 C C . PRO A 1 170 ? -15.241 -3.048 13.335 1.00 78.00 170 PRO A C 1
ATOM 1340 O O . PRO A 1 170 ? -14.154 -3.625 13.237 1.00 78.00 170 PRO A O 1
ATOM 1343 N N . LYS A 1 171 ? -15.495 -2.190 14.330 1.00 81.00 171 LYS A N 1
ATOM 1344 C CA . LYS A 1 171 ? -14.549 -1.986 15.435 1.00 81.00 171 LYS A CA 1
ATOM 1345 C C . LYS A 1 171 ? -14.248 -3.339 16.086 1.00 81.00 171 LYS A C 1
ATOM 1347 O O . LYS A 1 171 ? -15.173 -4.056 16.447 1.00 81.00 171 LYS A O 1
ATOM 1352 N N . GLY A 1 172 ? -12.965 -3.662 16.234 1.00 74.19 172 GLY A N 1
ATOM 1353 C CA . GLY A 1 172 ? -12.515 -4.952 16.765 1.00 74.19 172 GLY A CA 1
ATOM 1354 C C . GLY A 1 172 ? -12.275 -6.036 15.709 1.00 74.19 172 GLY A C 1
ATOM 1355 O O . GLY A 1 172 ? -11.790 -7.100 16.074 1.00 74.19 172 GLY A O 1
ATOM 1356 N N . SER A 1 173 ? -12.546 -5.776 14.421 1.00 73.19 173 SER A N 1
ATOM 1357 C CA . SER A 1 173 ? -12.162 -6.692 13.337 1.00 73.19 173 SER A CA 1
ATOM 1358 C C . SER A 1 173 ? -10.650 -6.958 13.383 1.00 73.19 173 SER A C 1
ATOM 1360 O O . SER A 1 173 ? -9.879 -5.991 13.420 1.00 73.19 173 SER A O 1
ATOM 1362 N N . PRO A 1 174 ? -10.204 -8.228 13.336 1.00 69.88 174 PRO A N 1
ATOM 1363 C CA . PRO A 1 174 ? -8.780 -8.578 13.334 1.00 69.88 174 PRO A CA 1
ATOM 1364 C C . PRO A 1 174 ? -8.067 -8.107 12.059 1.00 69.88 174 PRO A C 1
ATOM 1366 O O . PRO A 1 174 ? -6.840 -8.110 11.985 1.00 69.88 174 PRO A O 1
ATOM 1369 N N . ILE A 1 175 ? -8.832 -7.689 11.044 1.00 69.81 175 ILE A N 1
ATOM 1370 C CA . ILE A 1 175 ? -8.296 -7.078 9.834 1.00 69.81 175 ILE A CA 1
ATOM 1371 C C . ILE A 1 175 ? -7.766 -5.677 10.140 1.00 69.81 175 ILE A C 1
ATOM 1373 O O . ILE A 1 175 ? -6.744 -5.293 9.579 1.00 69.81 175 ILE A O 1
ATOM 1377 N N . LEU A 1 176 ? -8.431 -4.922 11.022 1.00 82.94 176 LEU A N 1
ATOM 1378 C CA . LEU A 1 176 ? -8.053 -3.553 11.360 1.00 82.94 176 LEU A CA 1
ATOM 1379 C C . LEU A 1 176 ? -6.746 -3.502 12.152 1.00 82.94 176 LEU A C 1
ATOM 1381 O O . LEU A 1 176 ? -6.475 -4.338 13.008 1.00 82.94 176 LEU A O 1
ATOM 1385 N N . LEU A 1 177 ? -5.958 -2.450 11.920 1.00 90.69 177 LEU A N 1
ATOM 1386 C CA . LEU A 1 177 ? -4.734 -2.232 12.687 1.00 90.69 177 LEU A CA 1
ATOM 1387 C C . LEU A 1 177 ? -5.043 -2.004 14.178 1.00 90.69 177 LEU A C 1
ATOM 1389 O O . LEU A 1 177 ? -5.832 -1.098 14.490 1.00 90.69 177 LEU A O 1
ATOM 1393 N N . PRO A 1 178 ? -4.368 -2.724 15.095 1.00 92.75 178 PRO A N 1
ATOM 1394 C CA . PRO A 1 178 ? -4.428 -2.435 16.521 1.00 92.75 178 PRO A CA 1
ATOM 1395 C C . PRO A 1 178 ? -4.007 -0.993 16.825 1.00 92.75 178 PRO A C 1
ATOM 1397 O O . PRO A 1 178 ? -3.137 -0.422 16.160 1.00 92.75 178 PRO A O 1
ATOM 1400 N N . GLN A 1 179 ? -4.583 -0.390 17.869 1.00 93.69 179 GLN A N 1
ATOM 1401 C CA . GLN A 1 179 ? -4.290 1.004 18.224 1.00 93.69 179 GLN A CA 1
ATOM 1402 C C . GLN A 1 179 ? -2.808 1.224 18.569 1.00 93.69 179 GLN A C 1
ATOM 1404 O O . GLN A 1 179 ? -2.247 2.267 18.231 1.00 93.69 179 GLN A O 1
ATOM 1409 N N . ALA A 1 180 ? -2.162 0.235 19.196 1.00 95.44 180 ALA A N 1
ATOM 1410 C CA . ALA A 1 180 ? -0.729 0.263 19.480 1.00 95.44 180 ALA A CA 1
ATOM 1411 C C . ALA A 1 180 ? 0.103 0.331 18.187 1.00 95.44 180 ALA A C 1
ATOM 1413 O O . ALA A 1 180 ? 0.961 1.204 18.056 1.00 95.44 180 ALA A O 1
ATOM 1414 N N . THR A 1 181 ? -0.221 -0.508 17.199 1.00 94.81 181 THR A N 1
ATOM 1415 C CA . THR A 1 181 ? 0.421 -0.520 15.877 1.00 94.81 181 THR A CA 1
ATOM 1416 C C . THR A 1 181 ? 0.226 0.816 15.160 1.00 94.81 181 THR A C 1
ATOM 1418 O O . THR A 1 181 ? 1.189 1.389 14.657 1.00 94.81 181 THR A O 1
ATOM 1421 N N . LYS A 1 182 ? -0.984 1.395 15.187 1.00 96.19 182 LYS A N 1
ATOM 1422 C CA . LYS A 1 182 ? -1.227 2.740 14.627 1.00 96.19 182 LYS A CA 1
ATOM 1423 C C . LYS A 1 182 ? -0.350 3.804 15.290 1.00 96.19 182 LYS A C 1
ATOM 1425 O O . LYS A 1 182 ? 0.282 4.596 14.594 1.00 96.19 182 LYS A O 1
ATOM 1430 N N . LYS A 1 183 ? -0.288 3.805 16.628 1.00 97.00 183 LYS A N 1
ATOM 1431 C CA . LYS A 1 183 ? 0.506 4.762 17.416 1.00 97.00 183 LYS A CA 1
ATOM 1432 C C . LYS A 1 183 ? 2.001 4.675 17.090 1.00 97.00 183 LYS A C 1
ATOM 1434 O O . LYS A 1 183 ? 2.659 5.709 17.069 1.00 97.00 183 LYS A O 1
ATOM 1439 N N . ALA A 1 184 ? 2.515 3.476 16.819 1.00 97.31 184 ALA A N 1
ATOM 1440 C CA . ALA A 1 184 ? 3.911 3.260 16.447 1.00 97.31 184 ALA A CA 1
ATOM 1441 C C . ALA A 1 184 ? 4.211 3.596 14.974 1.00 97.31 184 ALA A C 1
ATOM 1443 O O . ALA A 1 184 ? 5.275 4.132 14.680 1.00 97.31 184 ALA A O 1
ATOM 1444 N N . LEU A 1 185 ? 3.278 3.332 14.053 1.00 96.88 185 LEU A N 1
ATOM 1445 C CA . LEU A 1 185 ? 3.479 3.557 12.618 1.00 96.88 185 LEU A CA 1
ATOM 1446 C C . LEU A 1 185 ? 3.376 5.036 12.210 1.00 96.88 185 LEU A C 1
ATOM 1448 O O . LEU A 1 185 ? 4.111 5.486 11.332 1.00 96.88 185 LEU A O 1
ATOM 1452 N N . ILE A 1 186 ? 2.464 5.800 12.822 1.00 98.00 186 ILE A N 1
ATOM 1453 C CA . ILE A 1 186 ? 2.223 7.209 12.456 1.00 98.00 186 ILE A CA 1
ATOM 1454 C C . ILE A 1 186 ? 3.510 8.061 12.510 1.00 98.00 186 ILE A C 1
ATOM 1456 O O . ILE A 1 186 ? 3.748 8.801 11.553 1.00 98.00 186 ILE A O 1
ATOM 1460 N N . PRO A 1 187 ? 4.358 7.981 13.558 1.00 98.12 187 PRO A N 1
ATOM 1461 C CA . PRO A 1 187 ? 5.638 8.688 13.589 1.00 98.12 187 PRO A CA 1
ATOM 1462 C C . PRO A 1 187 ? 6.561 8.357 12.408 1.00 98.12 187 PRO A C 1
ATOM 1464 O O . PRO A 1 187 ? 7.123 9.280 11.819 1.00 98.12 187 PRO A O 1
ATOM 1467 N N . CYS A 1 188 ? 6.667 7.081 12.014 1.00 97.06 188 CYS A N 1
ATOM 1468 C CA . CYS A 1 188 ? 7.467 6.661 10.856 1.00 97.06 188 CYS A CA 1
ATOM 1469 C C . CYS A 1 188 ? 6.957 7.324 9.569 1.00 97.06 188 CYS A C 1
ATOM 1471 O O . CYS A 1 188 ? 7.728 7.936 8.834 1.00 97.06 188 CYS A O 1
ATOM 1473 N N . LEU A 1 189 ? 5.638 7.293 9.338 1.00 97.25 189 LEU A N 1
ATOM 1474 C CA . LEU A 1 189 ? 5.024 7.916 8.161 1.00 97.25 189 LEU A CA 1
ATOM 1475 C C . LEU A 1 189 ? 5.210 9.439 8.136 1.00 97.25 189 LEU A C 1
ATOM 1477 O O . LEU A 1 189 ? 5.439 9.987 7.065 1.00 97.25 189 LEU A O 1
ATOM 1481 N N . LYS A 1 190 ? 5.145 10.126 9.288 1.00 97.44 190 LYS A N 1
ATOM 1482 C CA . LYS A 1 190 ? 5.433 11.573 9.379 1.00 97.44 190 LYS A CA 1
ATOM 1483 C C . LYS A 1 190 ? 6.875 11.879 8.988 1.00 97.44 190 LYS A C 1
ATOM 1485 O O . LYS A 1 190 ? 7.125 12.819 8.240 1.00 97.44 190 LYS A O 1
ATOM 1490 N N . LYS A 1 191 ? 7.821 11.083 9.487 1.00 95.62 191 LYS A N 1
ATOM 1491 C CA . LYS A 1 191 ? 9.241 11.258 9.183 1.00 95.62 191 LYS A CA 1
ATOM 1492 C C . LYS A 1 191 ? 9.525 11.020 7.699 1.00 95.62 191 LYS A C 1
ATOM 1494 O O . LYS A 1 191 ? 10.164 11.855 7.068 1.00 95.62 191 LYS A O 1
ATOM 1499 N N . TRP A 1 192 ? 8.999 9.940 7.125 1.00 94.94 192 TRP A N 1
ATOM 1500 C CA . TRP A 1 192 ? 9.143 9.648 5.696 1.00 94.94 192 TRP A CA 1
ATOM 1501 C C . TRP A 1 192 ? 8.406 10.641 4.796 1.00 94.94 192 TRP A C 1
ATOM 1503 O O . TRP A 1 192 ? 8.934 11.003 3.753 1.00 94.94 192 TRP A O 1
ATOM 1513 N N . GLU A 1 193 ? 7.241 11.150 5.210 1.00 95.56 193 GLU A N 1
ATOM 1514 C CA . GLU A 1 193 ? 6.561 12.253 4.521 1.00 95.56 193 GLU A CA 1
ATOM 1515 C C . GLU A 1 193 ? 7.502 13.453 4.367 1.00 95.56 193 GLU A C 1
ATOM 1517 O O . GLU A 1 193 ? 7.623 13.978 3.265 1.00 95.56 193 GLU A O 1
ATOM 1522 N N . ILE A 1 194 ? 8.209 13.847 5.430 1.00 94.00 194 ILE A N 1
ATOM 1523 C CA . ILE A 1 194 ? 9.166 14.962 5.393 1.00 94.00 194 ILE A CA 1
ATOM 1524 C C . ILE A 1 194 ? 10.365 14.632 4.496 1.00 94.00 194 ILE A C 1
ATOM 1526 O O . ILE A 1 194 ? 10.707 15.436 3.632 1.00 94.00 194 ILE A O 1
ATOM 1530 N N . ILE A 1 195 ? 10.974 13.454 4.675 1.00 90.62 195 ILE A N 1
ATOM 1531 C CA . ILE A 1 195 ? 12.159 13.030 3.910 1.00 90.62 195 ILE A CA 1
ATOM 1532 C C . ILE A 1 195 ? 11.857 13.001 2.408 1.00 90.62 195 ILE A C 1
ATOM 1534 O O . ILE A 1 195 ? 12.614 13.558 1.621 1.00 90.62 195 ILE A O 1
ATOM 1538 N N . PHE A 1 196 ? 10.741 12.395 2.006 1.00 91.75 196 PHE A N 1
ATOM 1539 C CA . PHE A 1 196 ? 10.402 12.234 0.594 1.00 91.75 196 PHE A CA 1
ATOM 1540 C C . PHE A 1 196 ? 9.795 13.486 -0.040 1.00 91.75 196 PHE A C 1
ATOM 1542 O O . PHE A 1 196 ? 9.925 13.676 -1.244 1.00 91.75 196 PHE A O 1
ATOM 1549 N N . SER A 1 197 ? 9.158 14.358 0.750 1.00 90.62 197 SER A N 1
ATOM 1550 C CA . SER A 1 197 ? 8.651 15.643 0.243 1.00 90.62 197 SER A CA 1
ATOM 1551 C C . SER A 1 197 ? 9.750 16.692 0.067 1.00 90.62 197 SER A C 1
ATOM 1553 O O . SER A 1 197 ? 9.495 17.731 -0.543 1.00 90.62 197 SER A O 1
ATOM 1555 N N . ALA A 1 198 ? 10.956 16.460 0.596 1.00 86.31 198 ALA A N 1
ATOM 1556 C CA . ALA A 1 198 ? 12.107 17.288 0.269 1.00 86.31 198 ALA A CA 1
ATOM 1557 C C . ALA A 1 198 ? 12.406 17.178 -1.237 1.00 86.31 198 ALA A C 1
ATOM 1559 O O . ALA A 1 198 ? 12.286 16.104 -1.825 1.00 86.31 198 ALA A O 1
ATOM 1560 N N . ALA A 1 199 ? 12.792 18.294 -1.862 1.00 60.69 199 ALA A N 1
ATOM 1561 C CA . ALA A 1 199 ? 12.853 18.467 -3.320 1.00 60.69 199 ALA A CA 1
ATOM 1562 C C . ALA A 1 199 ? 13.773 17.485 -4.086 1.00 60.69 199 ALA A C 1
ATOM 1564 O O . ALA A 1 199 ? 13.804 17.521 -5.311 1.00 60.69 199 ALA A O 1
ATOM 1565 N N . SER A 1 200 ? 14.523 16.631 -3.389 1.00 67.50 200 SER A N 1
ATOM 1566 C CA . SER A 1 200 ? 15.594 15.794 -3.930 1.00 67.50 200 SER A CA 1
ATOM 1567 C C . SER A 1 200 ? 15.302 14.290 -3.994 1.00 67.50 200 SER A C 1
ATOM 1569 O O . SER A 1 200 ? 16.142 13.570 -4.527 1.00 67.50 200 SER A O 1
ATOM 1571 N N . VAL A 1 201 ? 14.174 13.789 -3.467 1.00 73.88 201 VAL A N 1
ATOM 1572 C CA . VAL A 1 201 ? 13.913 12.333 -3.434 1.00 73.88 201 VAL A CA 1
ATOM 1573 C C . VAL A 1 201 ? 12.752 11.939 -4.341 1.00 73.88 201 VAL A C 1
ATOM 1575 O O . VAL A 1 201 ? 12.989 11.518 -5.468 1.00 73.88 201 VAL A O 1
ATOM 1578 N N . ASP A 1 202 ? 11.508 12.075 -3.875 1.00 83.62 202 ASP A N 1
ATOM 1579 C CA . ASP A 1 202 ? 10.312 11.772 -4.666 1.00 83.62 202 ASP A CA 1
ATOM 1580 C C . ASP A 1 202 ? 9.057 12.347 -3.973 1.00 83.62 202 ASP A C 1
ATOM 1582 O O . ASP A 1 202 ? 8.517 11.739 -3.034 1.00 83.62 202 ASP A O 1
ATOM 1586 N N . PRO A 1 203 ? 8.531 13.495 -4.442 1.00 87.69 203 PRO A N 1
ATOM 1587 C CA . PRO A 1 203 ? 7.324 14.105 -3.882 1.00 87.69 203 PRO A CA 1
ATOM 1588 C C . PRO A 1 203 ? 6.102 13.173 -3.888 1.00 87.69 203 PRO A C 1
ATOM 1590 O O . PRO A 1 203 ? 5.195 13.319 -3.059 1.00 87.69 203 PRO A O 1
ATOM 1593 N N . THR A 1 204 ? 6.068 12.194 -4.797 1.00 89.94 204 THR A N 1
ATOM 1594 C CA . THR A 1 204 ? 5.003 11.191 -4.894 1.00 89.94 204 THR A CA 1
ATOM 1595 C C . THR A 1 204 ? 4.989 10.303 -3.655 1.00 89.94 204 THR A C 1
ATOM 1597 O O . THR A 1 204 ? 3.927 10.100 -3.057 1.00 89.94 204 THR A O 1
ATOM 1600 N N . LEU A 1 205 ? 6.161 9.837 -3.209 1.00 90.81 205 LEU A N 1
ATOM 1601 C CA . LEU A 1 205 ? 6.301 9.002 -2.013 1.00 90.81 205 LEU A CA 1
ATOM 1602 C C . LEU A 1 205 ? 5.936 9.767 -0.739 1.00 90.81 205 LEU A C 1
ATOM 1604 O O . LEU A 1 205 ? 5.250 9.229 0.138 1.00 90.81 205 LEU A O 1
ATOM 1608 N N . GLY A 1 206 ? 6.309 11.048 -0.664 1.00 94.12 206 GLY A N 1
ATOM 1609 C CA . GLY A 1 206 ? 5.876 11.937 0.416 1.00 94.12 206 GLY A CA 1
ATOM 1610 C C . GLY A 1 206 ? 4.349 12.041 0.475 1.00 94.12 206 GLY A C 1
ATOM 1611 O O . GLY A 1 206 ? 3.730 11.868 1.531 1.00 94.12 206 GLY A O 1
ATOM 1612 N N . GLY A 1 207 ? 3.715 12.203 -0.691 1.00 93.94 207 GLY A N 1
ATOM 1613 C CA . GLY A 1 207 ? 2.263 12.173 -0.843 1.00 93.94 207 GLY A CA 1
ATOM 1614 C C . GLY A 1 207 ? 1.619 10.854 -0.400 1.00 93.94 207 GLY A C 1
ATOM 1615 O O . GLY A 1 207 ? 0.576 10.881 0.260 1.00 93.94 207 GLY A O 1
ATOM 1616 N N . MET A 1 208 ? 2.226 9.705 -0.714 1.00 93.69 208 MET A N 1
ATOM 1617 C CA . MET A 1 208 ? 1.757 8.384 -0.271 1.00 93.69 208 MET A CA 1
ATOM 1618 C C . MET A 1 208 ? 1.822 8.233 1.253 1.00 93.69 208 MET A C 1
ATOM 1620 O O . MET A 1 208 ? 0.825 7.839 1.863 1.00 93.69 208 MET A O 1
ATOM 1624 N N . CYS A 1 209 ? 2.938 8.620 1.880 1.00 95.75 209 CYS A N 1
ATOM 1625 C CA . CYS A 1 209 ? 3.092 8.601 3.338 1.00 95.75 209 CYS A CA 1
ATOM 1626 C C . CYS A 1 209 ? 2.033 9.471 4.020 1.00 95.75 209 CYS A C 1
ATOM 1628 O O . CYS A 1 209 ? 1.335 9.010 4.927 1.00 95.75 209 CYS A O 1
ATOM 1630 N N . ARG A 1 210 ? 1.835 10.695 3.513 1.00 96.38 210 ARG A N 1
ATOM 1631 C CA . ARG A 1 210 ? 0.819 11.631 4.003 1.00 96.38 210 ARG A CA 1
ATOM 1632 C C . ARG A 1 210 ? -0.598 11.070 3.898 1.00 96.38 210 ARG A C 1
ATOM 1634 O O . ARG A 1 210 ? -1.367 11.168 4.852 1.00 96.38 210 ARG A O 1
ATOM 1641 N N . ARG A 1 211 ? -0.972 10.496 2.747 1.00 94.44 211 ARG A N 1
ATOM 1642 C CA . ARG A 1 211 ? -2.311 9.910 2.540 1.00 94.44 211 ARG A CA 1
ATOM 1643 C C . ARG A 1 211 ? -2.566 8.758 3.508 1.00 94.44 211 ARG A C 1
ATOM 1645 O O . ARG A 1 211 ? -3.582 8.770 4.201 1.00 94.44 211 ARG A O 1
ATOM 1652 N N . THR A 1 212 ? -1.622 7.825 3.603 1.00 95.75 212 THR A N 1
ATOM 1653 C CA . THR A 1 212 ? -1.703 6.664 4.501 1.00 95.75 212 THR A CA 1
ATOM 1654 C C . THR A 1 212 ? -1.801 7.101 5.960 1.00 95.75 212 THR A C 1
ATOM 1656 O O . THR A 1 212 ? -2.681 6.644 6.687 1.00 95.75 212 THR A O 1
ATOM 1659 N N . ARG A 1 213 ? -0.977 8.065 6.384 1.00 97.38 213 ARG A N 1
ATOM 1660 C CA . ARG A 1 213 ? -1.055 8.667 7.721 1.00 97.38 213 ARG A CA 1
ATOM 1661 C C . ARG A 1 213 ? -2.421 9.289 7.994 1.00 97.38 213 ARG A C 1
ATOM 1663 O O . ARG A 1 213 ? -3.022 9.004 9.024 1.00 97.38 213 ARG A O 1
ATOM 1670 N N . ASN A 1 214 ? -2.918 10.118 7.079 1.00 96.31 214 ASN A N 1
ATOM 1671 C CA . ASN A 1 214 ? -4.198 10.799 7.241 1.00 96.31 214 ASN A CA 1
ATOM 1672 C C . ASN A 1 214 ? -5.367 9.803 7.352 1.00 96.31 214 ASN A C 1
ATOM 1674 O O . ASN A 1 214 ? -6.298 10.053 8.113 1.00 96.31 214 ASN A O 1
ATOM 1678 N N . LEU A 1 215 ? -5.320 8.665 6.647 1.00 93.56 215 LEU A N 1
ATOM 1679 C CA . LEU A 1 215 ? -6.289 7.576 6.832 1.00 93.56 215 LEU A CA 1
ATOM 1680 C C . LEU A 1 215 ? -6.222 6.993 8.250 1.00 93.56 215 LEU A C 1
ATOM 1682 O O . LEU A 1 215 ? -7.257 6.825 8.894 1.00 93.56 215 LEU A O 1
ATOM 1686 N N . LEU A 1 216 ? -5.016 6.730 8.762 1.00 95.06 216 LEU A N 1
ATOM 1687 C CA . LEU A 1 216 ? -4.807 6.189 10.111 1.00 95.06 216 LEU A CA 1
ATOM 1688 C C . LEU A 1 216 ? -5.240 7.148 11.224 1.00 95.06 216 LEU A C 1
ATOM 1690 O O . LEU A 1 216 ? -5.782 6.701 12.234 1.00 95.06 216 LEU A O 1
ATOM 1694 N N . GLU A 1 217 ? -5.019 8.448 11.029 1.00 95.19 217 GLU A N 1
ATOM 1695 C CA . GLU A 1 217 ? -5.432 9.522 11.942 1.00 95.19 217 GLU A CA 1
ATOM 1696 C C . GLU A 1 217 ? -6.935 9.841 11.843 1.00 95.19 217 GL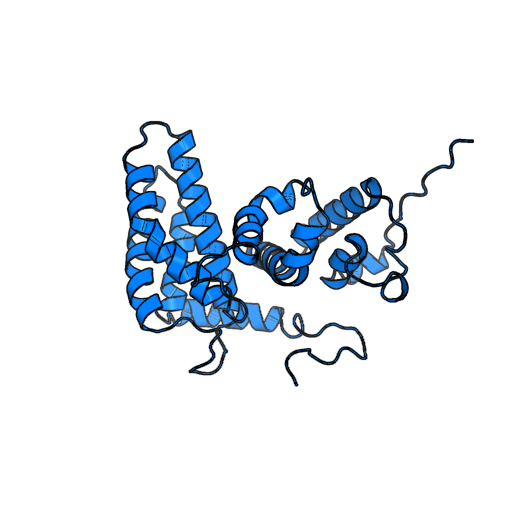U A C 1
ATOM 1698 O O . GLU A 1 217 ? -7.450 10.643 12.618 1.00 95.19 217 GLU A O 1
ATOM 1703 N N . GLY A 1 218 ? -7.660 9.209 10.916 1.00 93.44 218 GLY A N 1
ATOM 1704 C CA . GLY A 1 218 ? -9.098 9.396 10.762 1.00 93.44 218 GLY A CA 1
ATOM 1705 C C . GLY A 1 218 ? -9.484 10.723 10.101 1.00 93.44 218 GLY A C 1
ATOM 1706 O O . GLY A 1 218 ? -10.544 11.279 10.386 1.00 93.44 218 GLY A O 1
ATOM 1707 N N . ASN A 1 219 ? -8.639 11.252 9.214 1.00 95.81 219 ASN A N 1
ATOM 1708 C CA . ASN A 1 219 ? -8.919 12.481 8.481 1.00 95.81 219 ASN A CA 1
ATOM 1709 C C . ASN A 1 219 ? -10.194 12.340 7.626 1.00 95.81 219 ASN A C 1
ATOM 1711 O O . ASN A 1 219 ? -10.268 11.494 6.733 1.00 95.81 219 ASN A O 1
ATOM 1715 N N . ALA A 1 220 ? -11.178 13.213 7.855 1.00 92.38 220 ALA A N 1
ATOM 1716 C CA . ALA A 1 220 ? -12.499 13.120 7.233 1.00 92.38 220 ALA A CA 1
ATOM 1717 C C . ALA A 1 220 ? -12.473 13.147 5.693 1.00 92.38 220 ALA A C 1
ATOM 1719 O O . ALA A 1 220 ? -13.253 12.437 5.055 1.00 92.38 220 ALA A O 1
ATOM 1720 N N . LEU A 1 221 ? -11.568 13.922 5.081 1.00 90.56 221 LEU A N 1
ATOM 1721 C CA . LEU A 1 221 ? -11.452 13.995 3.621 1.00 90.56 221 LEU A CA 1
ATOM 1722 C C . LEU A 1 221 ? -10.926 12.682 3.040 1.00 90.56 221 LEU A C 1
ATOM 1724 O O . LEU A 1 221 ? -11.488 12.180 2.066 1.00 90.56 221 LEU A O 1
ATOM 1728 N N . GLN A 1 222 ? -9.901 12.093 3.661 1.00 89.94 222 GLN A N 1
ATOM 1729 C CA . GLN A 1 222 ? -9.374 10.797 3.229 1.00 89.94 222 GLN A CA 1
ATOM 1730 C C . GLN A 1 222 ? -10.378 9.668 3.470 1.00 89.94 222 GLN A C 1
ATOM 1732 O O . GLN A 1 222 ? -10.600 8.856 2.578 1.00 89.94 222 GLN A O 1
ATOM 1737 N N . ILE A 1 223 ? -11.076 9.668 4.612 1.00 89.69 223 ILE A N 1
ATOM 1738 C CA . ILE A 1 223 ? -12.174 8.725 4.870 1.00 89.69 223 ILE A CA 1
ATOM 1739 C C . ILE A 1 223 ? -13.268 8.861 3.800 1.00 89.69 223 ILE A C 1
ATOM 1741 O O . ILE A 1 223 ? -13.781 7.863 3.293 1.00 89.69 223 ILE A O 1
ATOM 1745 N N . SER A 1 224 ? -13.651 10.089 3.437 1.00 88.38 224 SER A N 1
ATOM 1746 C CA . SER A 1 224 ? -14.642 10.342 2.385 1.00 88.38 224 SER A CA 1
ATOM 1747 C C . SER A 1 224 ? -14.177 9.808 1.027 1.00 88.38 224 SER A C 1
ATOM 1749 O O . SER A 1 224 ? -14.959 9.162 0.324 1.00 88.38 224 SER A O 1
ATOM 1751 N N . ALA A 1 225 ? -12.911 10.032 0.666 1.00 83.75 225 ALA A N 1
ATOM 1752 C CA . ALA A 1 225 ? -12.319 9.530 -0.572 1.00 83.75 225 ALA A CA 1
ATOM 1753 C C . ALA A 1 225 ? -12.284 7.993 -0.610 1.00 83.75 225 ALA A C 1
ATOM 1755 O O . ALA A 1 225 ? -12.769 7.400 -1.573 1.00 83.75 225 ALA A O 1
ATOM 1756 N N . ALA A 1 226 ? -11.824 7.347 0.464 1.00 82.69 226 ALA A N 1
ATOM 1757 C CA . ALA A 1 226 ? -11.814 5.891 0.607 1.00 82.69 226 ALA A CA 1
ATOM 1758 C C . ALA A 1 226 ? -13.222 5.290 0.469 1.00 82.69 226 ALA A C 1
ATOM 1760 O O . ALA A 1 226 ? -13.439 4.316 -0.251 1.00 82.69 226 ALA A O 1
ATOM 1761 N N . ASN A 1 227 ? -14.217 5.921 1.098 1.00 84.25 227 ASN A N 1
ATOM 1762 C CA . ASN A 1 227 ? -15.612 5.503 0.987 1.00 84.25 227 ASN A CA 1
ATOM 1763 C C . ASN A 1 227 ? -16.164 5.646 -0.436 1.00 84.25 227 ASN A C 1
ATOM 1765 O O . ASN A 1 227 ? -16.966 4.811 -0.857 1.00 84.25 227 ASN A O 1
ATOM 1769 N N . ARG A 1 228 ? -15.773 6.692 -1.177 1.00 81.88 228 ARG A N 1
ATOM 1770 C CA . ARG A 1 228 ? -16.145 6.847 -2.592 1.00 81.88 228 ARG A CA 1
ATOM 1771 C C . ARG A 1 228 ? -15.505 5.769 -3.446 1.00 81.88 228 ARG A C 1
ATOM 1773 O O . ARG A 1 228 ? -16.227 5.135 -4.206 1.00 81.88 228 ARG A O 1
ATOM 1780 N N . LEU A 1 229 ? -14.204 5.531 -3.266 1.00 74.31 229 LEU A N 1
ATOM 1781 C CA . LEU A 1 229 ? -13.495 4.458 -3.952 1.00 74.31 229 LEU A CA 1
ATOM 1782 C C . LEU A 1 229 ? -14.232 3.141 -3.717 1.00 74.31 229 LEU A C 1
ATOM 1784 O O . LEU A 1 229 ? -14.756 2.579 -4.666 1.00 74.31 229 LEU A O 1
ATOM 1788 N N . ARG A 1 230 ? -14.439 2.734 -2.460 1.00 72.75 230 ARG A N 1
ATOM 1789 C CA . ARG A 1 230 ? -15.156 1.494 -2.122 1.00 72.75 230 ARG A CA 1
ATOM 1790 C C . ARG A 1 230 ? -16.551 1.384 -2.746 1.00 72.75 230 ARG A C 1
ATOM 1792 O O . ARG A 1 230 ? -16.957 0.282 -3.085 1.00 72.75 230 ARG A O 1
ATOM 1799 N N . LYS A 1 231 ? -17.300 2.483 -2.899 1.00 76.19 231 LYS A N 1
ATOM 1800 C CA . LYS A 1 231 ? -18.598 2.456 -3.600 1.00 76.19 231 LYS A CA 1
ATOM 1801 C C . LYS A 1 231 ? -18.445 2.092 -5.077 1.00 76.19 231 LYS A C 1
ATOM 1803 O O . LYS A 1 231 ? -19.267 1.334 -5.574 1.00 76.19 231 LYS A O 1
ATOM 1808 N N . VAL A 1 232 ? -17.415 2.611 -5.746 1.00 69.81 232 VAL A N 1
ATOM 1809 C CA . VAL A 1 232 ? -17.069 2.229 -7.127 1.00 69.81 232 VAL A CA 1
ATOM 1810 C C . VAL A 1 232 ? -16.678 0.752 -7.191 1.00 69.81 232 VAL A C 1
ATOM 1812 O O . VAL A 1 232 ? -16.990 0.077 -8.161 1.00 69.81 232 VAL A O 1
ATOM 1815 N N . LEU A 1 233 ? -16.068 0.238 -6.123 1.00 62.94 233 LEU A N 1
ATOM 1816 C CA . LEU A 1 233 ? -15.646 -1.160 -6.011 1.00 62.94 233 LEU A CA 1
ATOM 1817 C C . LEU A 1 233 ? -16.706 -2.076 -5.395 1.00 62.94 233 LEU A C 1
ATOM 1819 O O . LEU A 1 233 ? -16.401 -3.204 -5.015 1.00 62.94 233 LEU A O 1
ATOM 1823 N N . LYS A 1 234 ? -17.930 -1.586 -5.193 1.00 62.84 234 LYS A N 1
ATOM 1824 C CA . LYS A 1 234 ? -18.977 -2.361 -4.531 1.00 62.84 234 LYS A CA 1
ATOM 1825 C C . LYS A 1 234 ? -19.268 -3.603 -5.376 1.00 62.84 234 LYS A C 1
ATOM 1827 O O . LYS A 1 234 ? -19.479 -3.477 -6.577 1.00 62.84 234 LYS A O 1
ATOM 1832 N N . ASN A 1 235 ? -19.310 -4.771 -4.735 1.00 52.97 235 ASN A N 1
ATOM 1833 C CA . ASN A 1 235 ? -19.445 -6.089 -5.364 1.00 52.97 235 ASN A CA 1
ATOM 1834 C C . ASN A 1 235 ? -18.172 -6.627 -6.044 1.00 52.97 235 ASN A C 1
ATOM 1836 O O . ASN A 1 235 ? -18.223 -7.736 -6.563 1.00 52.97 235 ASN A O 1
ATOM 1840 N N . TRP A 1 236 ? -17.019 -5.945 -5.994 1.00 49.69 236 TRP A N 1
ATOM 1841 C CA . TRP A 1 236 ? -15.757 -6.542 -6.472 1.00 49.69 236 TRP A CA 1
ATOM 1842 C C . TRP A 1 236 ? -15.271 -7.706 -5.606 1.00 49.69 236 TRP A C 1
ATOM 1844 O O . TRP A 1 236 ? -14.367 -8.439 -5.997 1.00 49.69 236 TRP A O 1
ATOM 1854 N N . GLU A 1 237 ? -15.797 -7.855 -4.395 1.00 43.84 237 GLU A N 1
ATOM 1855 C CA . GLU A 1 237 ? -15.566 -8.982 -3.491 1.00 43.84 237 GLU A CA 1
ATOM 1856 C C . GLU A 1 237 ? -16.495 -10.179 -3.709 1.00 43.84 237 GLU A C 1
ATOM 1858 O O . GLU A 1 237 ? -16.232 -11.240 -3.148 1.00 43.84 237 GLU A O 1
ATOM 1863 N N . HIS A 1 238 ? -17.553 -10.029 -4.506 1.00 46.31 238 HIS A N 1
ATOM 1864 C CA . HIS A 1 238 ? -18.407 -11.151 -4.866 1.00 46.31 238 HIS A CA 1
ATOM 1865 C C . HIS A 1 238 ? -17.826 -11.778 -6.127 1.00 46.31 238 HIS A C 1
ATOM 1867 O O . HIS A 1 238 ? -17.799 -11.142 -7.178 1.00 46.31 238 HIS A O 1
ATOM 1873 N N . CYS A 1 239 ? -17.346 -13.019 -6.012 1.00 46.25 239 CYS A N 1
ATOM 1874 C CA . CYS A 1 239 ? -17.084 -13.823 -7.197 1.00 46.25 239 CYS A CA 1
ATOM 1875 C C . CYS A 1 239 ? -18.404 -13.911 -7.970 1.00 46.25 239 CYS A C 1
ATOM 1877 O O . CYS A 1 239 ? -19.415 -14.335 -7.409 1.00 46.25 239 CYS A O 1
ATOM 1879 N N . GLY A 1 240 ? -18.416 -13.478 -9.231 1.00 47.47 240 GLY A N 1
ATOM 1880 C CA . GLY A 1 240 ? -19.622 -13.473 -10.068 1.00 47.47 240 GLY A CA 1
ATOM 1881 C C . GLY A 1 240 ? -20.142 -14.871 -10.424 1.00 47.47 240 GLY A C 1
ATOM 1882 O O . GLY A 1 240 ? -21.097 -14.981 -11.186 1.00 47.47 240 GLY A O 1
ATOM 1883 N N . ASN A 1 241 ? -19.515 -15.931 -9.906 1.00 43.62 241 ASN A N 1
ATOM 1884 C CA . ASN A 1 241 ? -19.874 -17.309 -10.179 1.00 43.62 241 ASN A CA 1
ATOM 1885 C C . ASN A 1 241 ? -21.087 -17.731 -9.320 1.00 43.62 241 ASN A C 1
ATOM 1887 O O . ASN A 1 241 ? -20.957 -17.815 -8.091 1.00 43.62 241 ASN A O 1
ATOM 1891 N N . PRO A 1 242 ? -22.265 -17.996 -9.919 1.00 41.88 242 PRO A N 1
ATOM 1892 C CA . PRO A 1 242 ? -23.422 -18.491 -9.183 1.00 41.88 242 PRO A CA 1
ATOM 1893 C C . PRO A 1 242 ? -23.102 -19.874 -8.592 1.00 41.88 242 PRO A C 1
ATOM 1895 O O . PRO A 1 242 ? -23.074 -20.872 -9.303 1.00 41.88 242 PRO A O 1
ATOM 1898 N N . GLY A 1 243 ? -22.824 -19.919 -7.285 1.00 51.75 243 GLY A N 1
ATOM 1899 C CA . GLY A 1 243 ? -22.464 -21.143 -6.554 1.00 51.75 243 GLY A CA 1
ATOM 1900 C C . GLY A 1 243 ? -21.238 -21.026 -5.642 1.00 51.75 243 GLY A C 1
ATOM 1901 O O . GLY A 1 243 ? -20.978 -21.943 -4.866 1.00 51.75 243 GLY A O 1
ATOM 1902 N N . TYR A 1 244 ? -20.492 -19.916 -5.681 1.00 45.53 244 TYR A N 1
ATOM 1903 C CA . TYR A 1 244 ? -19.362 -19.716 -4.769 1.00 45.53 244 TYR A CA 1
ATOM 1904 C C . TYR A 1 244 ? -19.847 -19.396 -3.344 1.00 45.53 244 TYR A C 1
ATOM 1906 O O . TYR A 1 244 ? -20.276 -18.279 -3.052 1.00 45.53 244 TYR A O 1
ATOM 1914 N N . VAL A 1 245 ? -19.767 -20.380 -2.445 1.00 47.72 245 VAL A N 1
ATOM 1915 C CA . VAL A 1 245 ? -19.953 -20.183 -1.000 1.00 47.72 245 VAL A CA 1
ATOM 1916 C C . VAL A 1 245 ? -18.665 -19.580 -0.445 1.00 47.72 245 VAL A C 1
ATOM 1918 O O . VAL A 1 245 ? -17.578 -20.102 -0.698 1.00 47.72 245 VAL A O 1
ATOM 1921 N N . LYS A 1 246 ? -18.754 -18.458 0.280 1.00 48.84 246 LYS A N 1
ATOM 1922 C CA . LYS A 1 246 ? -17.568 -17.835 0.877 1.00 48.84 246 LYS A CA 1
ATOM 1923 C C . LYS A 1 246 ? -16.890 -18.848 1.807 1.00 48.84 246 LYS A C 1
ATOM 1925 O O . LYS A 1 246 ? -17.546 -19.344 2.719 1.00 48.84 246 LYS A O 1
ATOM 1930 N N . PRO A 1 247 ? -15.577 -19.095 1.666 1.00 43.44 247 PRO A N 1
ATOM 1931 C CA . PRO A 1 247 ? -14.860 -20.025 2.539 1.00 43.44 247 PRO A CA 1
ATOM 1932 C C . PRO A 1 247 ? -14.771 -19.565 4.008 1.00 43.44 247 PRO A C 1
ATOM 1934 O O . PRO A 1 247 ? -14.250 -20.301 4.832 1.00 43.44 247 PRO A O 1
ATOM 1937 N N . PHE A 1 248 ? -15.276 -18.371 4.338 1.00 38.59 248 PHE A N 1
ATOM 1938 C CA . PHE A 1 248 ? -15.285 -17.799 5.688 1.00 38.59 248 PHE A CA 1
ATOM 1939 C C . PHE A 1 248 ? -16.682 -17.731 6.330 1.00 38.59 248 PHE A C 1
ATOM 1941 O O . PHE A 1 248 ? -16.814 -17.148 7.399 1.00 38.59 248 PHE A O 1
ATOM 1948 N N . ASP A 1 249 ? -17.710 -18.300 5.690 1.00 40.19 249 ASP A N 1
ATOM 1949 C CA . ASP A 1 249 ? -19.050 -18.457 6.283 1.00 40.19 249 ASP A CA 1
ATOM 1950 C C . ASP A 1 249 ? -19.228 -19.852 6.945 1.00 40.19 249 ASP A C 1
ATOM 1952 O O . ASP A 1 249 ? -20.357 -20.307 7.130 1.00 40.19 249 ASP A O 1
ATOM 1956 N N . MET A 1 250 ? -18.122 -20.531 7.295 1.00 34.47 250 MET A N 1
ATOM 1957 C CA . MET A 1 250 ? -18.083 -21.764 8.106 1.00 34.47 250 MET A CA 1
ATOM 1958 C C . MET A 1 250 ? -17.415 -21.518 9.456 1.00 34.47 250 MET A C 1
ATOM 1960 O O . MET A 1 250 ? -16.329 -20.895 9.461 1.00 34.47 250 MET A O 1
#

Foldseek 3Di:
DPPPPPQLPDDPVDLVVADALVNLCLLVVVDPCVVPVSNPPQDPVSSLVVVVVSLVSVPVVDDPLVSVLSVLVSCVVCVVVCLVPCPDDDVVCVLQPPVSNCLCVPPDPLSDPPQAPLQSLLVVCLVCLVVLVCQLVVDPDPVSNLVSLSVNLSSLSSNLSLLLQCVPPDVPPSNDHDPVSLVSRLVSLVVSLVVQCPPPHHNVSNVSSVLSNCSSVVPPVSNVVSVVVVVVCPCSPPDPDVPDDPPPVD